Protein AF-A0A2V6W2Y2-F1 (afdb_monomer_lite)

Foldseek 3Di:
DAADDDDAALQRHDDPVVSVLVRVPPVPPPCPDQAPLNVCQVVQAKDKDFQLVPDPRHDPSVCVVQFRMKIKHFQDDPNHGPHIDIDTDNDRGQDPVNVVLVNVLSVVLNVLLPDDDPVRPPNSVVVSSVSSNVSSNVVVVVVVVLVLVQVLQVVLCVLQVFQKKWWWFADPVNFFTQTRYIDNDDPQLNVVCNVPTHTCVLPPVQAKDWDLALVPDPSNPPPSCVVVVFRIKIWHFQADPVGTGTIMMGGHRPHRDDQDPVSVVVSNVSRPDPPD

Secondary structure (DSSP, 8-state):
-PPP-----TTS---HHHHHHHHH------TTS--HHHHHHHHTS-EEEE-TTT-TTS-HHHHTT--SEEEEEEEEETTEEEEEEEEEESSS---HHHHHHHHHHHHHHHHHHT---SSHHHHHHHHHHHHHHHHHHHHHHHHHHHHHHHHHHHHHHHHTT-SEEEEEEEPTTSSEEEEEEEES--HHHHHHHHHSPEEGGG-TT---EEES-GGG-GGG-SHHHHHS--SEEEEEEEEETTEEEEEEEEEESSS-----HHHHHHHHHTTTSS--

Structure (mmCIF, N/CA/C/O backbone):
data_AF-A0A2V6W2Y2-F1
#
_entry.id   AF-A0A2V6W2Y2-F1
#
loop_
_atom_site.group_PDB
_atom_site.id
_atom_site.type_symbol
_atom_site.label_atom_id
_atom_site.label_alt_id
_atom_site.label_comp_id
_atom_site.label_asym_id
_atom_site.label_entity_id
_atom_site.label_seq_id
_atom_site.pdbx_PDB_ins_code
_atom_site.Cartn_x
_atom_site.Cartn_y
_atom_site.Cartn_z
_atom_site.occupancy
_atom_site.B_iso_or_equiv
_atom_site.auth_seq_id
_atom_site.auth_comp_id
_atom_site.auth_asym_id
_atom_site.auth_atom_id
_atom_site.pdbx_PDB_model_num
ATOM 1 N N . MET A 1 1 ? 28.379 -4.489 -22.992 1.00 55.06 1 MET A N 1
ATOM 2 C CA . MET A 1 1 ? 28.568 -3.510 -21.898 1.00 55.06 1 MET A CA 1
ATOM 3 C C . MET A 1 1 ? 27.335 -2.618 -21.855 1.00 55.06 1 MET A C 1
ATOM 5 O O . MET A 1 1 ? 26.940 -2.139 -22.909 1.00 55.06 1 MET A O 1
ATOM 9 N N . LEU A 1 2 ? 26.681 -2.470 -20.698 1.00 61.97 2 LEU A N 1
ATOM 10 C CA . LEU A 1 2 ? 25.520 -1.579 -20.556 1.00 61.97 2 LEU A CA 1
ATOM 11 C C . LEU A 1 2 ? 26.022 -0.155 -20.302 1.00 61.97 2 LEU A C 1
ATOM 13 O O . LEU A 1 2 ? 26.845 0.045 -19.413 1.00 61.97 2 LEU A O 1
ATOM 17 N N . GLN A 1 3 ? 25.545 0.815 -21.081 1.00 61.22 3 GLN A N 1
ATOM 18 C CA . GLN A 1 3 ? 25.870 2.228 -20.890 1.00 61.22 3 GLN A CA 1
ATOM 19 C C . GLN A 1 3 ? 24.694 2.952 -20.220 1.00 61.22 3 GLN A C 1
ATOM 21 O O . GLN A 1 3 ? 23.564 2.842 -20.707 1.00 61.22 3 GLN A O 1
ATOM 26 N N . PRO A 1 4 ? 24.932 3.693 -19.124 1.00 65.94 4 PRO A N 1
ATOM 27 C CA . PRO A 1 4 ? 23.932 4.568 -18.530 1.00 65.94 4 PRO A CA 1
ATOM 28 C C . PRO A 1 4 ? 23.413 5.585 -19.548 1.00 65.94 4 PRO A C 1
ATOM 30 O O . PRO A 1 4 ? 24.181 6.349 -20.125 1.00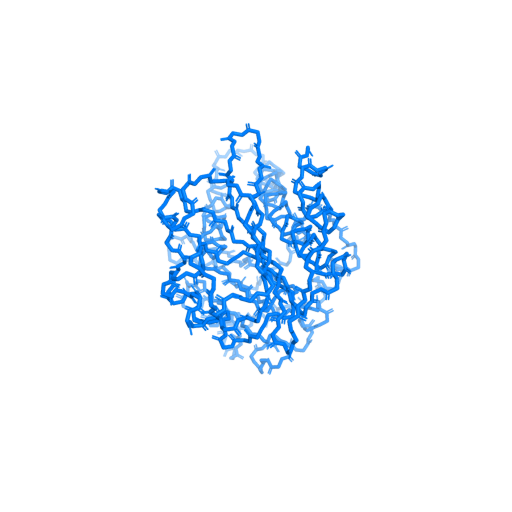 65.94 4 PRO A O 1
ATOM 33 N N . VAL A 1 5 ? 22.099 5.603 -19.759 1.00 63.38 5 VAL A N 1
ATOM 34 C CA . VAL A 1 5 ? 21.436 6.519 -20.706 1.00 63.38 5 VAL A CA 1
ATOM 35 C C . VAL A 1 5 ? 20.513 7.521 -20.018 1.00 63.38 5 VAL A C 1
ATOM 37 O O . VAL A 1 5 ? 20.264 8.585 -20.574 1.00 63.38 5 VAL A O 1
ATOM 40 N N . MET A 1 6 ? 20.031 7.215 -18.810 1.00 68.12 6 MET A N 1
ATOM 41 C CA . MET A 1 6 ? 19.235 8.129 -17.987 1.00 68.12 6 MET A CA 1
ATOM 42 C C . MET A 1 6 ? 19.185 7.675 -16.521 1.00 68.12 6 MET A C 1
ATOM 44 O O . MET A 1 6 ? 19.326 6.486 -16.237 1.00 68.12 6 MET A O 1
ATOM 48 N N . CYS A 1 7 ? 18.927 8.616 -15.613 1.00 71.44 7 CYS A N 1
ATOM 49 C CA . CYS A 1 7 ? 18.550 8.376 -14.221 1.00 71.44 7 CYS A CA 1
ATOM 50 C C . CYS A 1 7 ? 17.543 9.459 -13.821 1.00 71.44 7 CYS A C 1
ATOM 52 O O . CYS A 1 7 ? 17.800 10.648 -14.019 1.00 71.44 7 CYS A O 1
ATOM 54 N N . GLN A 1 8 ? 16.380 9.061 -13.315 1.00 71.31 8 GLN A N 1
ATOM 55 C CA . GLN A 1 8 ? 15.303 9.990 -12.999 1.00 71.31 8 GLN A CA 1
ATOM 56 C C . GLN A 1 8 ? 14.432 9.416 -11.890 1.00 71.31 8 GLN A C 1
ATOM 58 O O . GLN A 1 8 ? 14.177 8.212 -11.853 1.00 71.31 8 GLN A O 1
ATOM 63 N N . PHE A 1 9 ? 13.940 10.286 -11.012 1.00 72.75 9 PHE A N 1
ATOM 64 C CA . PHE A 1 9 ? 12.929 9.900 -10.043 1.00 72.75 9 PHE A CA 1
ATOM 65 C C . PHE A 1 9 ? 11.619 9.572 -10.737 1.00 72.75 9 PHE A C 1
ATOM 67 O O . PHE A 1 9 ? 11.299 10.103 -11.802 1.00 72.75 9 PHE A O 1
ATOM 74 N N . ALA A 1 10 ? 10.795 8.786 -10.050 1.00 63.72 10 ALA A N 1
ATOM 75 C CA . ALA A 1 10 ? 9.440 8.538 -10.492 1.00 63.72 10 ALA A CA 1
ATOM 76 C C . ALA A 1 10 ? 8.698 9.862 -10.764 1.00 63.72 10 ALA A C 1
ATOM 78 O O . ALA A 1 10 ? 8.154 10.017 -11.831 1.00 63.72 10 ALA A O 1
ATOM 79 N N . GLY A 1 11 ? 8.785 10.903 -9.933 1.00 58.03 11 GLY A N 1
ATOM 80 C CA . GLY A 1 11 ? 8.134 12.197 -10.229 1.00 58.03 11 GLY A CA 1
ATOM 81 C C . GLY A 1 11 ? 8.604 12.938 -11.501 1.00 58.03 11 GLY A C 1
ATOM 82 O O . GLY A 1 11 ? 8.082 14.004 -11.812 1.00 58.03 11 GLY A O 1
ATOM 83 N N . GLY A 1 12 ? 9.591 12.422 -12.242 1.00 59.59 12 GLY A N 1
ATOM 84 C CA . GLY A 1 12 ? 10.202 13.104 -13.385 1.00 59.59 12 GLY A CA 1
ATOM 85 C C . GLY A 1 12 ? 11.278 14.117 -12.976 1.00 59.59 12 GLY A C 1
ATOM 86 O O . GLY A 1 12 ? 11.915 14.731 -13.830 1.00 59.59 12 GLY A O 1
ATOM 87 N N . ALA A 1 13 ? 11.527 14.284 -11.678 1.00 67.19 13 ALA A N 1
ATOM 88 C CA . ALA A 1 13 ? 12.656 15.063 -11.200 1.00 67.19 13 ALA A CA 1
ATOM 89 C C . ALA A 1 13 ? 13.974 14.355 -11.553 1.00 67.19 13 ALA A C 1
ATOM 91 O O . ALA A 1 13 ? 14.104 13.137 -11.416 1.00 67.19 13 ALA A O 1
ATOM 92 N N . THR A 1 14 ? 14.962 15.122 -11.996 1.00 72.50 14 THR A N 1
ATOM 93 C CA . THR A 1 14 ? 16.334 14.655 -12.221 1.00 72.50 14 THR A CA 1
ATOM 94 C C . THR A 1 14 ? 17.229 15.174 -11.103 1.00 72.50 14 THR A C 1
ATOM 96 O O . THR A 1 14 ? 17.076 16.321 -10.691 1.00 72.50 14 THR A O 1
ATOM 99 N N . SER A 1 15 ? 18.191 14.373 -10.648 1.00 76.88 15 SER A N 1
ATOM 100 C CA . SER A 1 15 ? 19.254 14.826 -9.742 1.00 76.88 15 SER A CA 1
ATOM 101 C C . SER A 1 15 ? 20.604 14.687 -10.453 1.00 76.88 15 SER A C 1
ATOM 103 O O . SER A 1 15 ? 20.956 13.571 -10.844 1.00 76.88 15 SER A O 1
ATOM 105 N N . PRO A 1 16 ? 21.362 15.786 -10.641 1.00 78.50 16 PRO A N 1
ATOM 106 C CA . PRO A 1 16 ? 22.711 15.727 -11.199 1.00 78.50 16 PRO A CA 1
ATOM 107 C C . PRO A 1 16 ? 23.643 14.827 -10.382 1.00 78.50 16 PRO A C 1
ATOM 109 O O . PRO A 1 16 ? 24.402 14.051 -10.949 1.00 78.50 16 PRO A O 1
ATOM 112 N N . GLU A 1 17 ? 23.530 14.864 -9.054 1.00 81.06 17 GLU A N 1
ATOM 113 C CA . GLU A 1 17 ? 24.336 14.049 -8.138 1.00 81.06 17 GLU A CA 1
ATOM 114 C C . GLU A 1 17 ? 24.051 12.556 -8.325 1.00 81.06 17 GLU A C 1
ATOM 116 O O . GLU A 1 17 ? 24.976 11.755 -8.455 1.00 81.06 17 GLU A O 1
ATOM 121 N N . LEU A 1 18 ? 22.770 12.175 -8.409 1.00 75.25 18 LEU A N 1
ATOM 122 C CA . LEU A 1 18 ? 22.384 10.789 -8.681 1.00 75.25 18 LEU A CA 1
ATOM 123 C C . LEU A 1 18 ? 22.747 10.359 -10.098 1.00 75.25 18 LEU A C 1
ATOM 125 O O . LEU A 1 18 ? 23.061 9.192 -10.307 1.00 75.25 18 LEU A O 1
ATOM 129 N N . TRP A 1 19 ? 22.740 11.273 -11.067 1.00 77.50 19 TRP A N 1
ATOM 130 C CA . TRP A 1 19 ? 23.190 10.986 -12.424 1.00 77.50 19 TRP A CA 1
ATOM 131 C C . TRP A 1 19 ? 24.699 10.728 -12.488 1.00 77.50 19 TRP A C 1
ATOM 133 O O . TRP A 1 19 ? 25.117 9.755 -13.112 1.00 77.50 19 TRP A O 1
ATOM 143 N N . GLU A 1 20 ? 25.521 11.520 -11.795 1.00 79.06 20 GLU A N 1
ATOM 144 C CA . GLU A 1 20 ? 26.960 11.248 -11.661 1.00 79.06 20 GLU A CA 1
ATOM 145 C C . GLU A 1 20 ? 27.227 9.960 -10.871 1.00 79.06 20 GLU A C 1
ATOM 147 O O . GLU A 1 20 ? 28.070 9.145 -11.257 1.00 79.06 20 GLU A O 1
ATOM 152 N N . ALA A 1 21 ? 26.458 9.701 -9.809 1.00 74.50 21 ALA A N 1
ATOM 153 C CA . ALA A 1 21 ? 26.502 8.423 -9.109 1.00 74.50 21 ALA A CA 1
ATOM 154 C C . ALA A 1 21 ? 26.129 7.271 -10.060 1.00 74.50 21 ALA A C 1
ATOM 156 O O . ALA A 1 21 ? 26.821 6.264 -10.129 1.00 74.50 21 ALA A O 1
ATOM 157 N N . PHE A 1 22 ? 25.080 7.402 -10.861 1.00 71.81 22 PHE A N 1
ATOM 158 C CA . PHE A 1 22 ? 24.659 6.349 -11.779 1.00 71.81 22 PHE A CA 1
ATOM 159 C C . PHE A 1 22 ? 25.661 6.130 -12.923 1.00 71.81 22 PHE A C 1
ATOM 161 O O . PHE A 1 22 ? 25.917 4.990 -13.291 1.00 71.81 22 PHE A O 1
ATOM 168 N N . LYS A 1 23 ? 26.302 7.185 -13.441 1.00 72.88 23 LYS A N 1
ATOM 169 C CA . LYS A 1 23 ? 27.387 7.073 -14.434 1.00 72.88 23 LYS A CA 1
ATOM 170 C C . LYS A 1 23 ? 28.669 6.466 -13.864 1.00 72.88 23 LYS A C 1
ATOM 172 O O . LYS A 1 23 ? 29.344 5.721 -14.564 1.00 72.88 23 LYS A O 1
ATOM 177 N N . SER A 1 24 ? 28.991 6.775 -12.606 1.00 69.75 24 SER A N 1
ATOM 178 C CA . SER A 1 24 ? 30.144 6.200 -11.895 1.00 69.75 24 SER A CA 1
ATOM 179 C C . SER A 1 24 ? 29.920 4.760 -11.445 1.00 69.75 24 SER A C 1
ATOM 181 O O . SER A 1 24 ? 30.877 4.101 -11.044 1.00 69.75 24 SER A O 1
ATOM 183 N N . LEU A 1 25 ? 28.691 4.236 -11.557 1.00 66.94 25 LEU A N 1
ATOM 184 C CA . LEU A 1 25 ? 28.489 2.798 -11.672 1.00 66.94 25 LEU A CA 1
ATOM 185 C C . LEU A 1 25 ? 29.063 2.372 -13.028 1.00 66.94 25 LEU A C 1
ATOM 187 O O . LEU A 1 25 ? 28.317 2.128 -13.978 1.00 66.94 25 LEU A O 1
ATOM 191 N N . GLU A 1 26 ? 30.392 2.294 -13.142 1.00 50.53 26 GLU A N 1
ATOM 192 C CA . GLU A 1 26 ? 31.040 1.560 -14.224 1.00 50.53 26 GLU A CA 1
ATOM 193 C C . GLU A 1 26 ? 30.575 0.113 -14.108 1.00 50.53 26 GLU A C 1
ATOM 195 O O . GLU A 1 26 ? 31.192 -0.741 -13.472 1.00 50.53 26 GLU A O 1
ATOM 200 N N . THR A 1 27 ? 29.419 -0.173 -14.696 1.00 51.31 27 THR A N 1
ATOM 201 C CA . THR A 1 27 ? 28.853 -1.503 -14.678 1.00 51.31 27 THR A CA 1
ATOM 202 C C . THR A 1 27 ? 29.600 -2.244 -15.775 1.00 51.31 27 THR A C 1
ATOM 204 O O . THR A 1 27 ? 29.110 -2.421 -16.893 1.00 51.31 27 THR A O 1
ATOM 207 N N . LYS A 1 28 ? 30.838 -2.656 -15.474 1.00 46.47 28 LYS A N 1
ATOM 208 C CA . LYS A 1 28 ? 31.530 -3.722 -16.195 1.00 46.47 28 LYS A CA 1
ATOM 209 C C . LYS A 1 28 ? 30.737 -4.999 -15.931 1.00 46.47 28 LYS A C 1
ATOM 211 O O . LYS A 1 28 ? 31.148 -5.862 -15.169 1.00 46.47 28 LYS A O 1
ATOM 216 N N . VAL A 1 29 ? 29.543 -5.088 -16.523 1.00 48.72 29 VAL A N 1
ATOM 217 C CA . VAL A 1 29 ? 28.754 -6.314 -16.584 1.00 48.72 29 VAL A CA 1
ATOM 218 C C . VAL A 1 29 ? 29.522 -7.232 -17.518 1.00 48.72 29 VAL A C 1
ATOM 220 O O . VAL A 1 29 ? 29.269 -7.281 -18.723 1.00 48.72 29 VAL A O 1
ATOM 223 N N . GLN A 1 30 ? 30.530 -7.901 -16.971 1.00 43.72 30 GLN A N 1
ATOM 224 C CA . GLN A 1 30 ? 31.004 -9.142 -17.542 1.00 43.72 30 GLN A CA 1
ATOM 225 C C . GLN A 1 30 ? 29.856 -10.126 -17.340 1.00 43.72 30 GLN A C 1
ATOM 227 O O . GLN A 1 30 ? 29.499 -10.443 -16.209 1.00 43.72 30 GLN A O 1
ATOM 232 N N . LEU A 1 31 ? 29.240 -10.561 -18.441 1.00 46.12 31 LEU A N 1
ATOM 233 C CA . LEU A 1 31 ? 28.171 -11.569 -18.438 1.00 46.12 31 LEU A CA 1
ATOM 234 C C . LEU A 1 31 ? 28.614 -12.890 -17.773 1.00 46.12 31 LEU A C 1
ATOM 236 O O . LEU A 1 31 ? 27.772 -13.728 -17.476 1.00 46.12 31 LEU A O 1
ATOM 240 N N . GLU A 1 32 ? 29.918 -13.050 -17.534 1.00 36.75 32 GLU A N 1
ATOM 241 C CA . GLU A 1 32 ? 30.565 -14.214 -16.930 1.00 36.75 32 GLU A CA 1
ATOM 242 C C . GLU A 1 32 ? 30.716 -14.130 -15.397 1.00 36.75 32 GLU A C 1
ATOM 244 O O . GLU A 1 32 ? 31.013 -15.141 -14.767 1.00 36.75 32 GLU A O 1
ATOM 249 N N . ALA A 1 33 ? 30.496 -12.966 -14.767 1.00 39.81 33 ALA A N 1
ATOM 250 C CA . ALA A 1 33 ? 30.623 -12.816 -13.314 1.00 39.81 33 ALA A CA 1
ATOM 251 C C . ALA A 1 33 ? 29.267 -12.998 -12.594 1.00 39.81 33 ALA A C 1
ATOM 253 O O . ALA A 1 33 ? 28.257 -12.443 -13.040 1.00 39.81 33 ALA A O 1
ATOM 254 N N . PRO A 1 34 ? 29.211 -13.720 -11.456 1.00 49.28 34 PRO A N 1
ATOM 255 C CA . PRO A 1 34 ? 27.981 -13.905 -10.693 1.00 49.28 34 PRO A CA 1
ATOM 256 C C . PRO A 1 34 ? 27.525 -12.570 -10.089 1.00 49.28 34 PRO A C 1
ATOM 258 O O . PRO A 1 34 ? 28.163 -12.011 -9.200 1.00 49.28 34 PRO A O 1
ATOM 261 N N . GLY A 1 35 ? 26.404 -12.049 -10.577 1.00 70.06 35 GLY A N 1
ATOM 262 C CA . GLY A 1 35 ? 25.824 -10.796 -10.109 1.00 70.06 35 GLY A CA 1
ATOM 263 C C . GLY A 1 35 ? 24.367 -10.686 -10.526 1.00 70.06 35 GLY A C 1
ATOM 264 O O . GLY A 1 35 ? 23.964 -11.203 -11.567 1.00 70.06 35 GLY A O 1
ATOM 265 N N . VAL A 1 36 ? 23.549 -9.999 -9.726 1.00 79.12 36 VAL A N 1
ATOM 266 C CA . VAL A 1 36 ? 22.092 -9.986 -9.934 1.00 79.12 36 VAL A CA 1
ATOM 267 C C . VAL A 1 36 ? 21.661 -9.429 -11.298 1.00 79.12 36 VAL A C 1
ATOM 269 O O . VAL A 1 36 ? 20.622 -9.813 -11.831 1.00 79.12 36 VAL A O 1
ATOM 272 N N . VAL A 1 37 ? 22.485 -8.565 -11.895 1.00 78.31 37 VAL A N 1
ATOM 273 C CA . VAL A 1 37 ? 22.301 -8.088 -13.268 1.00 78.31 37 VAL A CA 1
ATOM 274 C C . VAL A 1 37 ? 22.571 -9.204 -14.278 1.00 78.31 37 VAL A C 1
ATOM 276 O O . VAL A 1 37 ? 21.726 -9.434 -15.137 1.00 78.31 37 VAL A O 1
ATOM 279 N N . ALA A 1 38 ? 23.688 -9.929 -14.163 1.00 78.06 38 ALA A N 1
ATOM 280 C CA . ALA A 1 38 ? 24.030 -11.030 -15.067 1.00 78.06 38 ALA A CA 1
ATOM 281 C C . ALA A 1 38 ? 22.939 -12.113 -15.070 1.00 78.06 38 ALA A C 1
ATOM 283 O O . ALA A 1 38 ? 22.476 -12.510 -16.139 1.00 78.06 38 ALA A O 1
ATOM 284 N N . ASP A 1 39 ? 22.428 -12.478 -13.891 1.00 81.19 39 ASP A N 1
ATOM 285 C CA . ASP A 1 39 ? 21.298 -13.400 -13.735 1.00 81.19 39 ASP A CA 1
ATOM 286 C C . ASP A 1 39 ? 20.054 -12.956 -14.524 1.00 81.19 39 ASP A C 1
ATOM 288 O O . ASP A 1 39 ? 19.372 -13.770 -15.146 1.00 81.19 39 ASP A O 1
ATOM 292 N N . VAL A 1 40 ? 19.725 -11.662 -14.478 1.00 85.75 40 VAL A N 1
ATOM 293 C CA . VAL A 1 40 ? 18.549 -11.099 -15.161 1.00 85.75 40 VAL A CA 1
ATOM 294 C C . VAL A 1 40 ? 18.733 -11.094 -16.670 1.00 85.75 40 VAL A C 1
ATOM 296 O O . VAL A 1 40 ? 17.795 -11.421 -17.401 1.00 85.75 40 VAL A O 1
ATOM 299 N N . LEU A 1 41 ? 19.933 -10.743 -17.136 1.00 83.25 41 LEU A N 1
ATOM 300 C CA . LEU A 1 41 ? 20.259 -10.745 -18.559 1.00 83.25 41 LEU A CA 1
ATOM 301 C C . LEU A 1 41 ? 20.256 -12.178 -19.116 1.00 83.25 41 LEU A C 1
ATOM 303 O O . LEU A 1 41 ? 19.674 -12.411 -20.173 1.00 83.25 41 LEU A O 1
ATOM 307 N N . ALA A 1 42 ? 20.818 -13.143 -18.383 1.00 83.38 42 ALA A N 1
ATOM 308 C CA . ALA A 1 42 ? 20.834 -14.553 -18.771 1.00 83.38 42 ALA A CA 1
ATOM 309 C C . ALA A 1 42 ? 19.425 -15.169 -18.773 1.00 83.38 42 ALA A C 1
ATOM 311 O O . ALA A 1 42 ? 19.027 -15.816 -19.740 1.00 83.38 42 ALA A O 1
ATOM 312 N N . ALA A 1 43 ? 18.635 -14.927 -17.721 1.00 87.12 43 ALA A N 1
ATOM 313 C CA . ALA A 1 43 ? 17.280 -15.465 -17.605 1.00 87.12 43 ALA A CA 1
ATOM 314 C C . ALA A 1 43 ? 16.254 -14.754 -18.502 1.00 87.12 43 ALA A C 1
ATOM 316 O O . ALA A 1 43 ? 15.150 -15.271 -18.686 1.00 87.12 43 ALA A O 1
ATOM 317 N N . ARG A 1 44 ? 16.576 -13.553 -19.010 1.00 86.62 44 ARG A N 1
ATOM 318 C CA . ARG A 1 44 ? 15.695 -12.699 -19.833 1.00 86.62 44 ARG A CA 1
ATOM 319 C C . ARG A 1 44 ? 14.329 -12.441 -19.190 1.00 86.62 44 ARG A C 1
ATOM 321 O O . ARG A 1 44 ? 13.317 -12.272 -19.869 1.00 86.62 44 ARG A O 1
ATOM 328 N N . ARG A 1 45 ? 14.279 -12.426 -17.856 1.00 85.69 45 ARG A N 1
ATOM 329 C CA . ARG A 1 45 ? 13.047 -12.264 -17.075 1.00 85.69 45 ARG A CA 1
ATOM 330 C C . ARG A 1 45 ? 13.228 -11.224 -15.975 1.00 85.69 45 ARG A C 1
ATOM 332 O O . ARG A 1 45 ? 14.308 -11.152 -15.391 1.00 85.69 45 ARG A O 1
ATOM 339 N N . PRO A 1 46 ? 12.178 -10.445 -15.650 1.00 87.00 46 PRO A N 1
ATOM 340 C CA . PRO A 1 46 ? 12.259 -9.473 -14.571 1.00 87.00 46 PRO A CA 1
ATOM 341 C C . PRO A 1 46 ? 12.550 -10.137 -13.225 1.00 87.00 46 PRO A C 1
ATOM 343 O O . PRO A 1 46 ? 11.943 -11.163 -12.899 1.00 87.00 46 PRO A O 1
ATOM 346 N N . ARG A 1 47 ? 13.403 -9.514 -12.409 1.00 88.88 47 ARG A N 1
ATOM 347 C CA . ARG A 1 47 ? 13.754 -10.012 -11.074 1.00 88.88 47 ARG A CA 1
ATOM 348 C C . ARG A 1 47 ? 13.588 -8.926 -10.027 1.00 88.88 47 ARG A C 1
ATOM 350 O O . ARG A 1 47 ? 14.112 -7.827 -10.167 1.00 88.88 47 ARG A O 1
ATOM 357 N N . LEU A 1 48 ? 12.825 -9.259 -8.991 1.00 88.88 48 LEU A N 1
ATOM 358 C CA . LEU A 1 48 ? 12.649 -8.427 -7.810 1.00 88.88 48 LEU A CA 1
ATOM 359 C C . LEU A 1 48 ? 13.687 -8.832 -6.766 1.00 88.88 48 LEU A C 1
ATOM 361 O O . LEU A 1 48 ? 13.805 -10.013 -6.439 1.00 88.88 48 LEU A O 1
ATOM 365 N N . ILE A 1 49 ? 14.382 -7.840 -6.233 1.00 88.25 49 ILE A N 1
ATOM 366 C CA . ILE A 1 49 ? 15.232 -7.938 -5.057 1.00 88.25 49 ILE A CA 1
ATOM 367 C C . ILE A 1 49 ? 14.521 -7.186 -3.941 1.00 88.25 49 ILE A C 1
ATOM 369 O O . ILE A 1 49 ? 14.149 -6.021 -4.100 1.00 88.25 49 ILE A O 1
ATOM 373 N N . VAL A 1 50 ? 14.319 -7.873 -2.827 1.00 87.81 50 VAL A N 1
ATOM 374 C CA . VAL A 1 50 ? 13.839 -7.283 -1.577 1.00 87.81 50 VAL A CA 1
ATOM 375 C C . VAL A 1 50 ? 15.003 -7.237 -0.599 1.00 87.81 50 VAL A C 1
ATOM 377 O O . VAL A 1 50 ? 15.900 -8.070 -0.699 1.00 87.81 50 VAL A O 1
ATOM 380 N N . ASP A 1 51 ? 14.977 -6.281 0.327 1.00 86.88 51 ASP A N 1
ATOM 381 C CA . ASP A 1 51 ? 16.041 -6.082 1.319 1.00 86.88 51 ASP A CA 1
ATOM 382 C C . ASP A 1 51 ? 17.420 -5.818 0.688 1.00 86.88 51 ASP A C 1
ATOM 384 O O . ASP A 1 51 ? 18.442 -6.426 1.001 1.00 86.88 51 ASP A O 1
ATOM 388 N N . VAL A 1 52 ? 17.430 -4.864 -0.240 1.00 87.75 52 VAL A N 1
ATOM 389 C CA . VAL A 1 52 ? 18.621 -4.411 -0.973 1.00 87.75 52 VAL A CA 1
ATOM 390 C C . VAL A 1 52 ? 19.807 -4.034 -0.064 1.00 87.75 52 VAL A C 1
ATOM 392 O O . VAL A 1 52 ? 20.937 -4.363 -0.435 1.00 87.75 52 VAL A O 1
ATOM 395 N N . PRO A 1 53 ? 19.624 -3.402 1.118 1.00 87.44 53 PRO A N 1
ATOM 396 C CA . PRO A 1 53 ? 20.746 -3.099 2.007 1.00 87.44 53 PRO A CA 1
ATOM 397 C C . PRO A 1 53 ? 21.521 -4.345 2.456 1.00 87.44 53 PRO A C 1
ATOM 399 O O . PRO A 1 53 ? 22.748 -4.284 2.588 1.00 87.44 53 PRO A O 1
ATOM 402 N N . ASN A 1 54 ? 20.836 -5.480 2.624 1.00 87.56 54 ASN A N 1
ATOM 403 C CA . ASN A 1 54 ? 21.416 -6.713 3.157 1.00 87.56 54 ASN A CA 1
ATOM 404 C C . ASN A 1 54 ? 21.650 -7.803 2.096 1.00 87.56 54 ASN A C 1
ATOM 406 O O . ASN A 1 54 ? 22.353 -8.770 2.380 1.00 87.56 54 ASN A O 1
ATOM 410 N N . ASP A 1 55 ? 21.120 -7.667 0.874 1.00 85.00 55 ASP A N 1
ATOM 411 C CA . ASP A 1 55 ? 21.291 -8.683 -0.172 1.00 85.00 55 ASP A CA 1
ATOM 412 C C . ASP A 1 55 ? 22.753 -8.735 -0.677 1.00 85.00 55 ASP A C 1
ATOM 414 O O . ASP A 1 55 ? 23.262 -7.740 -1.207 1.00 85.00 55 ASP A O 1
ATOM 418 N N . PRO A 1 56 ? 23.454 -9.882 -0.550 1.00 82.81 56 PRO A N 1
ATOM 419 C CA . PRO A 1 56 ? 24.860 -10.010 -0.941 1.00 82.81 56 PRO A CA 1
ATOM 420 C C . PRO A 1 56 ? 25.069 -10.008 -2.462 1.00 82.81 56 PRO A C 1
ATOM 422 O O . PRO A 1 56 ? 26.193 -9.849 -2.927 1.00 82.81 56 PRO A O 1
ATOM 425 N N . ARG A 1 57 ? 24.002 -10.182 -3.253 1.00 80.81 57 ARG A N 1
ATOM 426 C CA . ARG A 1 57 ? 24.056 -10.157 -4.725 1.00 80.81 57 ARG A CA 1
ATOM 427 C C . ARG A 1 57 ? 23.994 -8.737 -5.283 1.00 80.81 57 ARG A C 1
ATOM 429 O O . ARG A 1 57 ? 24.179 -8.553 -6.489 1.00 80.81 57 ARG A O 1
ATOM 436 N N . VAL A 1 58 ? 23.682 -7.753 -4.436 1.00 81.19 58 VAL A N 1
ATOM 437 C CA . VAL A 1 58 ? 23.648 -6.335 -4.794 1.00 81.19 58 VAL A CA 1
ATOM 438 C C . VAL A 1 58 ? 25.026 -5.718 -4.530 1.00 81.19 58 VAL A C 1
ATOM 440 O O . VAL A 1 58 ? 25.487 -5.745 -3.386 1.00 81.19 58 VAL A O 1
ATOM 443 N N . PRO A 1 59 ? 25.672 -5.114 -5.545 1.00 77.56 59 PRO A N 1
ATOM 444 C CA . PRO A 1 59 ? 26.942 -4.419 -5.359 1.00 77.56 59 PRO A CA 1
ATOM 445 C C . PRO A 1 59 ? 26.853 -3.310 -4.305 1.00 77.56 59 PRO A C 1
ATOM 447 O O . PRO A 1 59 ? 25.866 -2.577 -4.249 1.00 77.56 59 PRO A O 1
ATOM 450 N N . THR A 1 60 ? 27.903 -3.133 -3.504 1.00 77.25 60 THR A N 1
ATOM 451 C CA . THR A 1 60 ? 27.946 -2.106 -2.448 1.00 77.25 60 THR A CA 1
ATOM 452 C C . THR A 1 60 ? 27.676 -0.701 -2.992 1.00 77.25 60 THR A C 1
ATOM 454 O O . THR A 1 60 ? 26.912 0.051 -2.389 1.00 77.25 60 THR A O 1
ATOM 457 N N . ASP A 1 61 ? 28.186 -0.380 -4.183 1.00 75.00 61 ASP A N 1
ATOM 458 C CA . ASP A 1 61 ? 27.978 0.922 -4.830 1.00 75.00 61 ASP A CA 1
ATOM 459 C C . ASP A 1 61 ? 26.518 1.196 -5.205 1.00 75.00 61 ASP A C 1
ATOM 461 O O . ASP A 1 61 ? 26.135 2.345 -5.406 1.00 75.00 61 ASP A O 1
ATOM 465 N N . TRP A 1 62 ? 25.676 0.163 -5.294 1.00 78.06 62 TRP A N 1
ATOM 466 C CA . TRP A 1 62 ? 24.240 0.320 -5.537 1.00 78.06 62 TRP A CA 1
ATOM 467 C C . TRP A 1 62 ? 23.478 0.647 -4.249 1.00 78.06 62 TRP A C 1
ATOM 469 O O . TRP A 1 62 ? 22.393 1.224 -4.293 1.00 78.06 62 TRP A O 1
ATOM 479 N N . LYS A 1 63 ? 24.045 0.336 -3.079 1.00 78.88 63 LYS A N 1
ATOM 480 C CA . LYS A 1 63 ? 23.398 0.596 -1.785 1.00 78.88 63 LYS A CA 1
ATOM 481 C C . LYS A 1 63 ? 23.360 2.088 -1.447 1.00 78.88 63 LYS A C 1
ATOM 483 O O . LYS A 1 63 ? 22.456 2.525 -0.740 1.00 78.88 63 LYS A O 1
ATOM 488 N N . ARG A 1 64 ? 24.270 2.893 -2.013 1.00 76.38 64 ARG A N 1
ATOM 489 C CA . ARG A 1 64 ? 24.310 4.358 -1.823 1.00 76.38 64 ARG A CA 1
ATOM 490 C C . ARG A 1 64 ? 23.068 5.090 -2.339 1.00 76.38 64 ARG A C 1
ATOM 492 O O . ARG A 1 64 ? 22.821 6.214 -1.925 1.00 76.38 64 ARG A O 1
ATOM 499 N N . PHE A 1 65 ? 22.280 4.451 -3.207 1.00 78.50 65 PHE A N 1
ATOM 500 C CA . PHE A 1 65 ? 21.009 4.992 -3.695 1.00 78.50 65 PHE A CA 1
ATOM 501 C C . PHE A 1 65 ? 19.871 4.854 -2.668 1.00 78.50 65 PHE A C 1
ATOM 503 O O . PHE A 1 65 ? 18.775 5.350 -2.902 1.00 78.50 65 PHE A O 1
ATOM 510 N N . GLY A 1 66 ? 20.106 4.197 -1.521 1.00 84.31 66 GLY A N 1
ATOM 511 C CA . GLY A 1 66 ? 19.143 4.131 -0.415 1.00 84.31 66 GLY A CA 1
ATOM 512 C C . GLY A 1 66 ? 17.896 3.290 -0.706 1.00 84.31 66 GLY A C 1
ATOM 513 O O . GLY A 1 66 ? 16.891 3.404 -0.004 1.00 84.31 66 GLY A O 1
ATOM 514 N N . ALA A 1 67 ? 17.943 2.451 -1.740 1.00 85.12 67 ALA A N 1
ATOM 515 C CA . ALA A 1 67 ? 16.835 1.591 -2.122 1.00 85.12 67 ALA A CA 1
ATOM 516 C C . ALA A 1 67 ? 16.616 0.472 -1.091 1.00 85.12 67 ALA A C 1
ATOM 518 O O . ALA A 1 67 ? 17.562 -0.182 -0.655 1.00 85.12 67 ALA A O 1
ATOM 519 N N . ALA A 1 68 ? 15.356 0.213 -0.745 1.00 84.62 68 ALA A N 1
ATOM 520 C CA . ALA A 1 68 ? 14.937 -0.931 0.062 1.00 84.62 68 ALA A CA 1
ATOM 521 C C . ALA A 1 68 ? 14.552 -2.139 -0.815 1.00 84.62 68 ALA A C 1
ATOM 523 O O . ALA A 1 68 ? 14.770 -3.289 -0.424 1.00 84.62 68 ALA A O 1
ATOM 524 N N . ALA A 1 69 ? 14.017 -1.889 -2.014 1.00 86.88 69 ALA A N 1
ATOM 525 C CA . ALA A 1 69 ? 13.716 -2.905 -3.018 1.00 86.88 69 ALA A CA 1
ATOM 526 C C . ALA A 1 69 ? 14.069 -2.408 -4.427 1.00 86.88 69 ALA A C 1
ATOM 528 O O . ALA A 1 69 ? 13.933 -1.221 -4.725 1.00 86.88 69 ALA A O 1
ATOM 529 N N . ILE A 1 70 ? 14.501 -3.326 -5.296 1.00 88.25 70 ILE A N 1
ATOM 530 C CA . ILE A 1 70 ? 14.843 -3.045 -6.698 1.00 88.25 70 ILE A CA 1
ATOM 531 C C . ILE A 1 70 ? 14.176 -4.081 -7.605 1.00 88.25 70 ILE A C 1
ATOM 533 O O . ILE A 1 70 ? 14.270 -5.286 -7.374 1.00 88.25 70 ILE A O 1
ATOM 537 N N . LEU A 1 71 ? 13.534 -3.623 -8.675 1.00 89.19 71 LEU A N 1
ATOM 538 C CA . LEU A 1 71 ? 13.052 -4.445 -9.776 1.00 89.19 71 LEU A CA 1
ATOM 539 C C . LEU A 1 71 ? 13.925 -4.215 -11.010 1.00 89.19 71 LEU A C 1
ATOM 541 O O . LEU A 1 71 ? 13.958 -3.128 -11.584 1.00 89.19 71 LEU A O 1
ATOM 545 N N . LEU A 1 72 ? 14.587 -5.281 -11.439 1.00 88.19 72 LEU A N 1
ATOM 546 C CA . LEU A 1 72 ? 15.381 -5.336 -12.658 1.00 88.19 72 LEU A CA 1
ATOM 547 C C . LEU A 1 72 ? 14.505 -5.872 -13.785 1.00 88.19 72 LEU A C 1
ATOM 549 O O . LEU A 1 72 ? 13.944 -6.963 -13.661 1.00 88.19 72 LEU A O 1
ATOM 553 N N . VAL A 1 73 ? 14.376 -5.122 -14.876 1.00 89.25 73 VAL A N 1
ATOM 554 C CA . VAL A 1 73 ? 13.533 -5.484 -16.020 1.00 89.25 73 VAL A CA 1
ATOM 555 C C . VAL A 1 73 ? 14.384 -5.491 -17.290 1.00 89.25 73 VAL A C 1
ATOM 557 O O . VAL A 1 73 ? 14.811 -4.424 -17.734 1.00 89.25 73 VAL A O 1
ATOM 560 N N . PRO A 1 74 ? 14.658 -6.664 -17.888 1.00 85.38 74 PRO A N 1
ATOM 561 C CA . PRO A 1 74 ? 15.426 -6.725 -19.122 1.00 85.38 74 PRO A CA 1
ATOM 562 C C . PRO A 1 74 ? 14.590 -6.205 -20.296 1.00 85.38 74 PRO A C 1
ATOM 564 O O . PRO A 1 74 ? 13.390 -6.475 -20.398 1.00 85.38 74 PRO A O 1
ATOM 567 N N . LEU A 1 75 ? 15.244 -5.471 -21.190 1.00 81.75 75 LEU A N 1
ATOM 568 C CA . LEU A 1 75 ? 14.698 -5.019 -22.465 1.00 81.75 75 LEU A CA 1
ATOM 569 C C . LEU A 1 75 ? 15.072 -6.058 -23.527 1.00 81.75 75 LEU A C 1
ATOM 571 O O . LEU A 1 75 ? 16.231 -6.132 -23.929 1.00 81.75 75 LEU A O 1
ATOM 575 N N . VAL A 1 76 ? 14.119 -6.908 -23.916 1.00 81.75 76 VAL A N 1
ATOM 576 C CA . VAL A 1 76 ? 14.353 -8.076 -24.785 1.00 81.75 76 VAL A CA 1
ATOM 577 C C . VAL A 1 76 ? 13.649 -7.889 -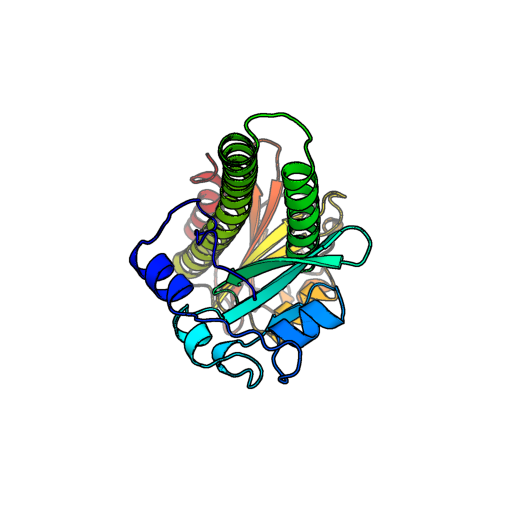26.129 1.00 81.75 76 VAL A C 1
ATOM 579 O O . VAL A 1 76 ? 12.468 -7.541 -26.152 1.00 81.75 76 VAL A O 1
ATOM 582 N N . ARG A 1 77 ? 14.359 -8.166 -27.226 1.00 74.44 77 ARG A N 1
ATOM 583 C CA . ARG A 1 77 ? 13.852 -8.226 -28.607 1.00 74.44 77 ARG A CA 1
ATOM 584 C C . ARG A 1 77 ? 14.355 -9.492 -29.268 1.00 74.44 77 ARG A C 1
ATOM 586 O O . ARG A 1 77 ? 15.563 -9.696 -29.263 1.00 74.44 77 ARG A O 1
ATOM 593 N N . ASP A 1 78 ? 13.453 -10.292 -29.829 1.00 76.12 78 ASP A N 1
ATOM 594 C CA . ASP A 1 78 ? 13.788 -11.516 -30.573 1.00 76.12 78 ASP A CA 1
ATOM 595 C C . ASP A 1 78 ? 14.866 -12.345 -29.851 1.00 76.12 78 ASP A C 1
ATOM 597 O O . ASP A 1 78 ? 15.942 -12.617 -30.376 1.00 76.12 78 ASP A O 1
ATOM 601 N N . ASP A 1 79 ? 14.620 -12.621 -28.564 1.00 75.19 79 ASP A N 1
ATOM 602 C CA . ASP A 1 79 ? 15.524 -13.332 -27.647 1.00 75.19 79 ASP A CA 1
ATOM 603 C C . ASP A 1 79 ? 16.885 -12.676 -27.347 1.00 75.19 79 ASP A C 1
ATOM 605 O O . ASP A 1 79 ? 17.695 -13.215 -26.591 1.00 75.19 79 ASP A O 1
ATOM 609 N N . THR A 1 80 ? 17.117 -11.464 -27.837 1.00 75.88 80 THR A N 1
ATOM 610 C CA . THR A 1 80 ? 18.311 -10.664 -27.565 1.00 75.88 80 THR A CA 1
ATOM 611 C C . THR A 1 80 ? 18.013 -9.597 -26.517 1.00 75.88 80 THR A C 1
ATOM 613 O O . THR A 1 80 ? 17.066 -8.821 -26.644 1.00 75.88 80 THR A O 1
ATOM 616 N N . VAL A 1 81 ? 18.836 -9.517 -25.470 1.00 78.50 81 VAL A N 1
ATOM 617 C CA . VAL A 1 81 ? 18.739 -8.434 -24.483 1.00 78.50 81 VAL A CA 1
ATOM 618 C C . VAL A 1 81 ? 19.445 -7.198 -25.026 1.00 78.50 81 VAL A C 1
ATOM 620 O O . VAL A 1 81 ? 20.655 -7.219 -25.235 1.00 78.50 81 VAL A O 1
ATOM 623 N N . ILE A 1 82 ? 18.698 -6.117 -25.238 1.00 74.00 82 ILE A N 1
ATOM 624 C CA . ILE A 1 82 ? 19.230 -4.855 -25.766 1.00 74.00 82 ILE A CA 1
ATOM 625 C C . ILE A 1 82 ? 19.475 -3.806 -24.674 1.00 74.00 82 ILE A C 1
ATOM 627 O O . ILE A 1 82 ? 20.090 -2.777 -24.934 1.00 74.00 82 ILE A O 1
ATOM 631 N N . GLY A 1 83 ? 18.996 -4.051 -23.452 1.00 75.12 83 GLY A N 1
ATOM 632 C CA . GLY A 1 83 ? 19.162 -3.132 -22.333 1.00 75.12 83 GLY A CA 1
ATOM 633 C C . GLY A 1 83 ? 18.535 -3.631 -21.035 1.00 75.12 83 GLY A C 1
ATOM 634 O O . GLY A 1 83 ? 18.012 -4.743 -20.950 1.00 75.12 83 GLY A O 1
ATOM 635 N N . LEU A 1 84 ? 18.580 -2.780 -20.015 1.00 79.56 84 LEU A N 1
ATOM 636 C CA . LEU A 1 84 ? 18.070 -3.066 -18.681 1.00 79.56 84 LEU A CA 1
ATOM 637 C C . LEU A 1 84 ? 17.434 -1.805 -18.099 1.00 79.56 84 LEU A C 1
ATOM 639 O O . LEU A 1 84 ? 18.039 -0.736 -18.125 1.00 79.56 84 LEU A O 1
ATOM 643 N N . VAL A 1 85 ? 16.236 -1.948 -17.544 1.00 83.19 85 VAL A N 1
ATOM 644 C CA . VAL A 1 85 ? 15.600 -0.925 -16.714 1.00 83.19 85 VAL A CA 1
ATOM 645 C C . VAL A 1 85 ? 15.749 -1.340 -15.256 1.00 83.19 85 VAL A C 1
ATOM 647 O O . VAL A 1 85 ? 15.423 -2.472 -14.890 1.00 83.19 85 VAL A O 1
ATOM 650 N N . VAL A 1 86 ? 16.238 -0.421 -14.428 1.00 83.81 86 VAL A N 1
ATOM 651 C CA . VAL A 1 86 ? 16.344 -0.586 -12.976 1.00 83.81 86 VAL A CA 1
ATOM 652 C C . VAL A 1 86 ? 15.309 0.333 -12.340 1.00 83.81 86 VAL A C 1
ATOM 654 O O . VAL A 1 86 ? 15.324 1.534 -12.591 1.00 83.81 86 VAL A O 1
ATOM 657 N N . LEU A 1 87 ? 14.382 -0.236 -11.572 1.00 85.00 87 LEU A N 1
ATOM 658 C CA . LEU A 1 87 ? 13.381 0.514 -10.816 1.00 85.00 87 LEU A CA 1
ATOM 659 C C . LEU A 1 87 ? 13.612 0.271 -9.333 1.00 85.00 87 LEU A C 1
ATOM 661 O O . LEU A 1 87 ? 13.473 -0.861 -8.873 1.00 85.00 87 LEU A O 1
ATOM 665 N N . ASP A 1 88 ? 13.939 1.312 -8.588 1.00 85.38 88 ASP A N 1
ATOM 666 C CA . ASP A 1 88 ? 14.190 1.241 -7.157 1.00 85.38 88 ASP A CA 1
ATOM 667 C C . ASP A 1 88 ? 13.095 1.942 -6.339 1.00 85.38 88 ASP A C 1
ATOM 669 O O . ASP A 1 88 ? 12.298 2.739 -6.841 1.00 85.38 88 ASP A O 1
ATOM 673 N N . THR A 1 89 ? 12.994 1.577 -5.063 1.00 82.25 89 THR A N 1
ATOM 674 C CA . THR A 1 89 ? 12.072 2.212 -4.121 1.00 82.25 89 THR A CA 1
ATOM 675 C C . THR A 1 89 ? 12.597 2.125 -2.693 1.00 82.25 89 THR A C 1
ATOM 677 O O . THR A 1 89 ? 13.253 1.155 -2.314 1.00 82.25 89 THR A O 1
ATOM 680 N N . THR A 1 90 ? 12.256 3.117 -1.872 1.00 83.81 90 THR A N 1
ATOM 681 C CA . THR A 1 90 ? 12.473 3.107 -0.416 1.00 83.81 90 THR A CA 1
ATOM 682 C C . THR A 1 90 ? 11.398 2.308 0.332 1.00 83.81 90 THR A C 1
ATOM 684 O O . THR A 1 90 ? 11.519 2.061 1.532 1.00 83.81 90 THR A O 1
ATOM 687 N N . ALA A 1 91 ? 10.335 1.873 -0.356 1.00 77.25 91 ALA A N 1
ATOM 688 C CA . ALA A 1 91 ? 9.352 0.953 0.200 1.00 77.25 91 ALA A CA 1
ATOM 689 C C . ALA A 1 91 ? 9.938 -0.469 0.335 1.00 77.25 91 ALA A C 1
ATOM 691 O O . ALA A 1 91 ? 10.735 -0.895 -0.497 1.00 77.25 91 ALA A O 1
ATOM 692 N N . PRO A 1 92 ? 9.512 -1.261 1.334 1.00 70.56 92 PRO A N 1
ATOM 693 C CA . PRO A 1 92 ? 10.106 -2.575 1.603 1.00 70.56 92 PRO A CA 1
ATOM 694 C C . PRO A 1 92 ? 9.797 -3.637 0.533 1.00 70.56 92 PRO A C 1
ATOM 696 O O . PRO A 1 92 ? 10.340 -4.737 0.581 1.00 70.56 92 PRO A O 1
ATOM 699 N N . THR A 1 93 ? 8.886 -3.364 -0.408 1.00 76.31 93 THR A N 1
ATOM 700 C CA . THR A 1 93 ? 8.518 -4.307 -1.467 1.00 76.31 93 THR A CA 1
ATOM 701 C C . THR A 1 93 ? 7.956 -3.595 -2.696 1.00 76.31 93 THR A C 1
ATOM 703 O O . THR A 1 93 ? 7.524 -2.445 -2.614 1.00 76.31 93 THR A O 1
ATOM 706 N N . ILE A 1 94 ? 7.927 -4.317 -3.818 1.00 75.75 94 ILE A N 1
ATOM 707 C CA . ILE A 1 94 ? 7.260 -3.932 -5.064 1.00 75.75 94 ILE A CA 1
ATOM 708 C C . ILE A 1 94 ? 6.183 -4.982 -5.345 1.00 75.75 94 ILE A C 1
ATOM 710 O O . ILE A 1 94 ? 6.482 -6.170 -5.507 1.00 75.75 94 ILE A O 1
ATOM 714 N N . ASP A 1 95 ? 4.924 -4.557 -5.404 1.00 76.94 95 ASP A N 1
ATOM 715 C CA . ASP A 1 95 ? 3.790 -5.467 -5.545 1.00 76.94 95 ASP A CA 1
ATOM 716 C C . ASP A 1 95 ? 3.636 -6.035 -6.975 1.00 76.94 95 ASP A C 1
ATOM 718 O O . ASP A 1 95 ? 4.276 -5.618 -7.947 1.00 76.94 95 ASP A O 1
ATOM 722 N N . ALA A 1 96 ? 2.749 -7.023 -7.132 1.00 73.81 96 ALA A N 1
ATOM 723 C CA . ALA A 1 96 ? 2.510 -7.673 -8.420 1.00 73.81 96 ALA A CA 1
ATOM 724 C C . ALA A 1 96 ? 1.943 -6.725 -9.497 1.00 73.81 96 ALA A C 1
ATOM 726 O O . ALA A 1 96 ? 2.187 -6.927 -10.689 1.00 73.81 96 ALA A O 1
ATOM 727 N N . ARG A 1 97 ? 1.181 -5.694 -9.110 1.00 72.56 97 ARG A N 1
ATOM 728 C CA . ARG A 1 97 ? 0.613 -4.705 -10.037 1.00 72.56 97 ARG A CA 1
ATOM 729 C C . ARG A 1 97 ? 1.713 -3.768 -10.538 1.00 72.56 97 ARG A C 1
ATOM 731 O O . ARG A 1 97 ? 1.795 -3.555 -11.746 1.00 72.56 97 ARG A O 1
ATOM 738 N N . GLN A 1 98 ? 2.593 -3.296 -9.661 1.00 74.19 98 GLN A N 1
ATOM 739 C CA . GLN A 1 98 ? 3.780 -2.511 -10.000 1.00 74.19 98 GLN A CA 1
ATOM 740 C C . GLN A 1 98 ? 4.729 -3.300 -10.910 1.00 74.19 98 GLN A C 1
ATOM 742 O O . GLN A 1 98 ? 5.144 -2.789 -11.948 1.00 74.19 98 GLN A O 1
ATOM 747 N N . ARG A 1 99 ? 4.979 -4.584 -10.614 1.00 80.44 99 ARG A N 1
ATOM 748 C CA . ARG A 1 99 ? 5.777 -5.470 -11.485 1.00 80.44 99 ARG A CA 1
ATOM 749 C C . ARG A 1 99 ? 5.186 -5.630 -12.887 1.00 80.44 99 ARG A C 1
ATOM 751 O O . ARG A 1 99 ? 5.920 -5.586 -13.877 1.00 80.44 99 ARG A O 1
ATOM 758 N N . ARG A 1 100 ? 3.862 -5.810 -12.991 1.00 76.25 100 ARG A N 1
ATOM 759 C CA . ARG A 1 100 ? 3.169 -5.880 -14.290 1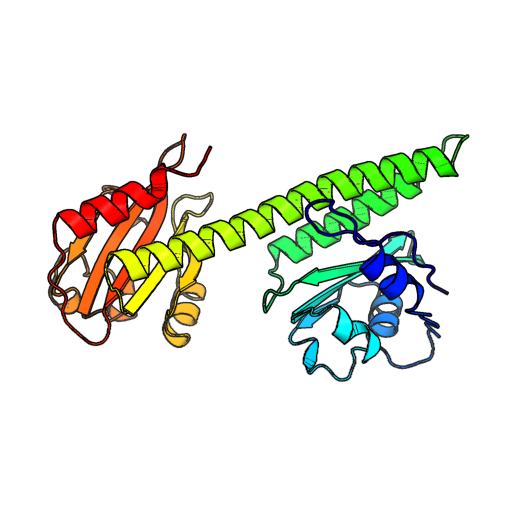.00 76.25 100 ARG A CA 1
ATOM 760 C C . ARG A 1 100 ? 3.305 -4.574 -15.069 1.00 76.25 100 ARG A C 1
ATOM 762 O O . ARG A 1 100 ? 3.653 -4.624 -16.244 1.00 76.25 100 ARG A O 1
ATOM 769 N N . ARG A 1 101 ? 3.108 -3.425 -14.413 1.00 76.00 101 ARG A N 1
ATOM 770 C CA . ARG A 1 101 ? 3.281 -2.098 -15.030 1.00 76.00 101 ARG A CA 1
ATOM 771 C C . ARG A 1 101 ? 4.710 -1.879 -15.521 1.00 76.00 101 ARG A C 1
ATOM 773 O O . ARG A 1 101 ? 4.901 -1.454 -16.650 1.00 76.00 101 ARG A O 1
ATOM 780 N N . 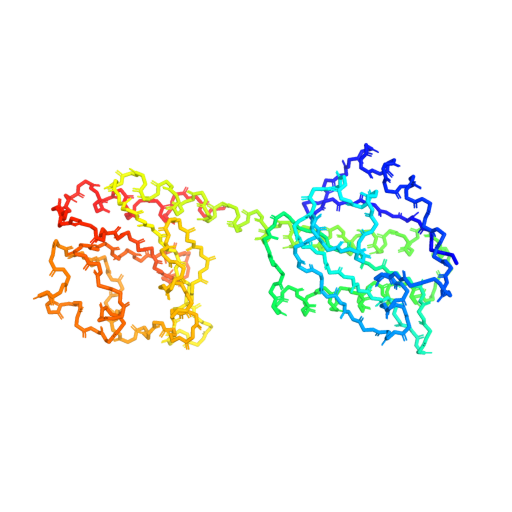ALA A 1 102 ? 5.710 -2.246 -14.724 1.00 76.44 102 ALA A N 1
ATOM 781 C CA . ALA A 1 102 ? 7.116 -2.171 -15.116 1.00 76.44 102 ALA A CA 1
ATOM 782 C C . ALA A 1 102 ? 7.439 -3.044 -16.343 1.00 76.44 102 ALA A C 1
ATOM 784 O O . ALA A 1 102 ? 8.185 -2.639 -17.230 1.00 76.44 102 ALA A O 1
ATOM 785 N N . SER A 1 103 ? 6.830 -4.228 -16.435 1.00 77.06 103 SER A N 1
ATOM 786 C CA . SER A 1 103 ? 6.985 -5.102 -17.606 1.00 77.06 103 SER A CA 1
ATOM 787 C C . SER A 1 103 ? 6.301 -4.522 -18.852 1.00 77.06 103 SER A C 1
ATOM 789 O O . SER A 1 103 ? 6.826 -4.634 -19.956 1.00 77.06 103 SER A O 1
ATOM 791 N N . GLN A 1 104 ? 5.139 -3.880 -18.689 1.00 75.69 104 GLN A N 1
ATOM 792 C CA . GLN A 1 104 ? 4.457 -3.155 -19.770 1.00 75.69 104 GLN A CA 1
ATOM 793 C C . GLN A 1 104 ? 5.274 -1.941 -20.236 1.00 75.69 104 GLN A C 1
ATOM 795 O O . GLN A 1 104 ? 5.396 -1.720 -21.438 1.00 75.69 104 GLN A O 1
ATOM 800 N N . LEU A 1 105 ? 5.895 -1.213 -19.304 1.00 70.75 105 LEU A N 1
ATOM 801 C CA . LEU A 1 105 ? 6.812 -0.110 -19.590 1.00 70.75 105 LEU A CA 1
ATOM 802 C C . LEU A 1 105 ? 7.998 -0.568 -20.438 1.00 70.75 105 LEU A C 1
ATOM 804 O O . LEU A 1 105 ? 8.276 0.032 -21.470 1.00 70.75 105 LEU A O 1
ATOM 808 N N . ALA A 1 106 ? 8.669 -1.646 -20.029 1.00 73.94 106 ALA A N 1
ATOM 809 C CA . ALA A 1 106 ? 9.782 -2.207 -20.786 1.00 73.94 106 ALA A CA 1
ATOM 810 C C . ALA A 1 106 ? 9.378 -2.519 -22.234 1.00 73.94 106 ALA A C 1
ATOM 812 O O . ALA A 1 106 ? 10.087 -2.142 -23.162 1.00 73.94 106 ALA A O 1
ATOM 813 N N . ARG A 1 107 ? 8.196 -3.113 -22.444 1.00 72.38 107 ARG A N 1
ATOM 814 C CA . ARG A 1 107 ? 7.658 -3.360 -23.793 1.00 72.38 107 ARG A CA 1
ATOM 815 C C . ARG A 1 107 ? 7.397 -2.069 -24.573 1.00 72.38 107 ARG A C 1
ATOM 817 O O . ARG A 1 107 ? 7.715 -2.009 -25.753 1.00 72.38 107 ARG A O 1
ATOM 824 N N . ALA A 1 108 ? 6.850 -1.035 -23.936 1.00 65.75 108 ALA A N 1
ATOM 825 C CA . ALA A 1 108 ? 6.620 0.254 -24.590 1.00 65.75 108 ALA A CA 1
ATOM 826 C C . ALA A 1 108 ? 7.936 0.943 -24.998 1.00 65.75 108 ALA A C 1
ATOM 828 O O . ALA A 1 108 ? 8.031 1.475 -26.102 1.00 65.75 108 ALA A O 1
ATOM 829 N N . ILE A 1 109 ? 8.967 0.874 -24.146 1.00 66.50 109 ILE A N 1
ATOM 830 C CA . ILE A 1 109 ? 10.318 1.372 -24.452 1.00 66.50 109 ILE A CA 1
ATOM 831 C C . ILE A 1 109 ? 10.891 0.637 -25.669 1.00 66.50 109 ILE A C 1
ATOM 833 O O . ILE A 1 109 ? 11.401 1.282 -26.580 1.00 66.50 109 ILE A O 1
ATOM 837 N N . MET A 1 110 ? 10.751 -0.691 -25.721 1.00 68.31 110 MET A N 1
ATOM 838 C CA . MET A 1 110 ? 11.191 -1.499 -26.864 1.00 68.31 110 MET A CA 1
ATOM 839 C C . MET A 1 110 ? 10.540 -1.059 -28.178 1.00 68.31 110 MET A C 1
ATOM 841 O O . MET A 1 110 ? 11.235 -0.780 -29.151 1.00 68.31 110 MET A O 1
ATOM 845 N N . LEU A 1 111 ? 9.215 -0.902 -28.182 1.00 62.47 111 LEU A N 1
ATOM 846 C CA . LEU A 1 111 ? 8.469 -0.458 -29.363 1.00 62.47 111 LEU A CA 1
ATOM 847 C C . LEU A 1 111 ? 8.883 0.950 -29.828 1.00 62.47 111 LEU A C 1
ATOM 849 O O . LEU A 1 111 ? 8.919 1.229 -31.027 1.00 62.47 111 LEU A O 1
ATOM 853 N N . ALA A 1 112 ? 9.215 1.844 -28.892 1.00 58.84 112 ALA A N 1
ATOM 854 C CA . ALA A 1 112 ? 9.705 3.187 -29.207 1.00 58.84 112 ALA A CA 1
ATOM 855 C C . ALA A 1 112 ? 11.125 3.175 -29.804 1.00 58.84 112 ALA A C 1
ATOM 857 O O . ALA A 1 112 ? 11.429 3.978 -30.692 1.00 58.84 112 ALA A O 1
ATOM 858 N N . ILE A 1 113 ? 11.983 2.257 -29.348 1.00 61.91 113 ILE A N 1
ATOM 859 C CA . ILE A 1 113 ? 13.323 2.033 -29.911 1.00 61.91 113 ILE A CA 1
ATOM 860 C C . ILE A 1 113 ? 13.226 1.483 -31.347 1.00 61.91 113 ILE A C 1
ATOM 862 O O . ILE A 1 113 ? 14.035 1.850 -32.201 1.00 61.91 113 ILE A O 1
ATOM 866 N N . ASP A 1 114 ? 12.213 0.665 -31.641 1.00 53.78 114 ASP A N 1
ATOM 867 C CA . ASP A 1 114 ? 12.066 -0.033 -32.926 1.00 53.78 114 ASP A CA 1
ATOM 868 C C . ASP A 1 114 ? 11.434 0.800 -34.061 1.00 53.78 114 ASP A C 1
ATOM 870 O O . ASP A 1 114 ? 11.443 0.362 -35.211 1.00 53.78 114 ASP A O 1
ATOM 874 N N . SER A 1 115 ? 10.933 2.017 -33.807 1.00 48.53 115 SER A N 1
ATOM 875 C CA . SER A 1 115 ? 10.290 2.840 -34.852 1.00 48.53 115 SER A CA 1
ATOM 876 C C . SER A 1 115 ? 11.260 3.201 -36.004 1.00 48.53 115 SER A C 1
ATOM 878 O O . SER A 1 115 ? 12.237 3.928 -35.781 1.00 48.53 115 SER A O 1
ATOM 880 N N . PRO A 1 116 ? 11.012 2.757 -37.257 1.00 42.28 116 PRO A N 1
ATOM 881 C CA . PRO A 1 116 ? 11.843 3.107 -38.402 1.00 42.28 116 PRO A CA 1
ATOM 882 C C . PRO A 1 116 ? 11.422 4.472 -38.958 1.00 42.28 116 PRO A C 1
ATOM 884 O O . PRO A 1 116 ? 10.340 4.633 -39.512 1.00 42.28 116 PRO A O 1
ATOM 887 N N . GLY A 1 117 ? 12.291 5.473 -38.815 1.00 44.97 117 GLY A N 1
ATOM 888 C CA . GLY A 1 117 ? 12.102 6.789 -39.421 1.00 44.97 117 GLY A CA 1
ATOM 889 C C . GLY A 1 117 ? 13.339 7.664 -39.252 1.00 44.97 117 GLY A C 1
ATOM 890 O O . GLY A 1 117 ? 13.729 7.991 -38.130 1.00 44.97 117 GLY A O 1
ATOM 891 N N . SER A 1 118 ? 13.974 8.007 -40.372 1.00 49.06 118 SER A N 1
ATOM 892 C CA . SER A 1 118 ? 15.189 8.822 -40.479 1.00 49.06 118 SER A CA 1
ATOM 893 C C . SER A 1 118 ? 15.124 10.090 -39.618 1.00 49.06 118 SER A C 1
ATOM 895 O O . SER A 1 118 ? 14.087 10.745 -39.551 1.00 49.06 118 SER A O 1
ATOM 897 N N . GLY A 1 119 ? 16.232 10.407 -38.932 1.00 49.56 119 GLY A N 1
ATOM 898 C CA . GLY A 1 119 ? 16.347 11.350 -37.795 1.00 49.56 119 GLY A CA 1
ATOM 899 C C . GLY A 1 119 ? 16.456 10.657 -36.424 1.00 49.56 119 GLY A C 1
ATOM 900 O O . GLY A 1 119 ? 16.018 11.190 -35.403 1.00 49.56 119 GLY A O 1
ATOM 901 N N . ARG A 1 120 ? 16.988 9.429 -36.446 1.00 46.50 120 ARG A N 1
ATOM 902 C CA . ARG A 1 120 ? 16.663 8.300 -35.564 1.00 46.50 120 ARG A CA 1
ATOM 903 C C . ARG A 1 120 ? 17.115 8.444 -34.109 1.00 46.50 120 ARG A C 1
ATOM 905 O O . ARG A 1 120 ? 16.492 7.851 -33.243 1.00 46.50 120 ARG A O 1
ATOM 912 N N . GLU A 1 121 ? 18.125 9.251 -33.807 1.00 50.09 121 GLU A N 1
ATOM 913 C CA . GLU A 1 121 ? 18.655 9.326 -32.438 1.00 50.09 121 GLU A CA 1
ATOM 914 C C . GLU A 1 121 ? 17.921 10.357 -31.575 1.00 50.09 121 GLU A C 1
ATOM 916 O O . GLU A 1 121 ? 17.507 10.049 -30.462 1.00 50.09 121 GLU A O 1
ATOM 921 N N . ILE A 1 122 ? 17.659 11.553 -32.109 1.00 46.78 122 ILE A N 1
ATOM 922 C CA . ILE A 1 122 ? 17.032 12.642 -31.346 1.00 46.78 122 ILE A CA 1
ATOM 923 C C . ILE A 1 122 ? 15.540 12.371 -31.123 1.00 46.78 122 ILE A C 1
ATOM 925 O O . ILE A 1 122 ? 15.061 12.533 -30.009 1.00 46.78 122 ILE A O 1
ATOM 929 N N . ARG A 1 123 ? 14.798 11.893 -32.135 1.00 42.66 123 ARG A N 1
ATOM 930 C CA . ARG A 1 123 ? 13.351 11.619 -32.003 1.00 42.66 123 ARG A CA 1
ATOM 931 C C . ARG A 1 123 ? 13.029 10.324 -31.254 1.00 42.66 123 ARG A C 1
ATOM 933 O O . ARG A 1 123 ? 12.015 10.284 -30.565 1.00 42.66 123 ARG A O 1
ATOM 940 N N . SER A 1 124 ? 13.869 9.290 -31.367 1.00 49.31 124 SER A N 1
ATOM 941 C CA . SER A 1 124 ? 13.727 8.069 -30.555 1.00 49.31 124 SER A CA 1
ATOM 942 C C . SER A 1 124 ? 14.051 8.363 -29.089 1.00 49.31 124 SER A C 1
ATOM 944 O O . SER A 1 124 ? 13.259 8.004 -28.223 1.00 49.31 124 SER A O 1
ATOM 946 N N . ARG A 1 125 ? 15.119 9.135 -28.807 1.00 48.94 125 ARG A N 1
ATOM 947 C CA . ARG A 1 125 ? 15.385 9.665 -27.459 1.00 48.94 125 ARG A CA 1
ATOM 948 C C . ARG A 1 125 ? 14.236 10.522 -26.950 1.00 48.94 125 ARG A C 1
ATOM 950 O O . ARG A 1 125 ? 13.825 10.320 -25.821 1.00 48.94 125 ARG A O 1
ATOM 957 N N . LEU A 1 126 ? 13.675 11.412 -27.772 1.00 45.53 126 LEU A N 1
ATOM 958 C CA . LEU A 1 126 ? 12.567 12.273 -27.356 1.00 45.53 126 LEU A CA 1
ATOM 959 C C . LEU A 1 126 ? 11.312 11.461 -27.014 1.00 45.53 126 LEU A C 1
ATOM 961 O O . LEU A 1 126 ? 10.768 11.643 -25.936 1.00 45.53 126 LEU A O 1
ATOM 965 N N . ARG A 1 127 ? 10.903 10.499 -27.856 1.00 52.72 127 ARG A N 1
ATOM 966 C CA . ARG A 1 127 ? 9.736 9.641 -27.569 1.00 52.72 127 ARG A CA 1
ATOM 967 C C . ARG A 1 127 ? 9.971 8.689 -26.401 1.00 52.72 127 ARG A C 1
ATOM 969 O O . ARG A 1 127 ? 9.054 8.455 -25.615 1.00 52.72 127 ARG A O 1
ATOM 976 N N . ALA A 1 128 ? 11.177 8.132 -26.281 1.00 50.75 128 ALA A N 1
ATOM 977 C CA . ALA A 1 128 ? 11.558 7.314 -25.136 1.00 50.75 128 ALA A CA 1
ATOM 978 C C . ALA A 1 128 ? 11.526 8.156 -23.855 1.00 50.75 128 ALA A C 1
ATOM 980 O O . ALA A 1 128 ? 10.861 7.758 -22.906 1.00 50.75 128 ALA A O 1
ATOM 981 N N . SER A 1 129 ? 12.125 9.351 -23.861 1.00 51.69 129 SER A N 1
ATOM 982 C CA . SER A 1 129 ? 12.074 10.309 -22.754 1.00 51.69 129 SER A CA 1
ATOM 983 C C . SER A 1 129 ? 10.654 10.759 -22.440 1.00 51.69 129 SER A C 1
ATOM 985 O O . SER A 1 129 ? 10.303 10.780 -21.277 1.00 51.69 129 SER A O 1
ATOM 987 N N . GLU A 1 130 ? 9.799 11.061 -23.413 1.00 49.88 130 GLU A N 1
ATOM 988 C CA . GLU A 1 130 ? 8.393 11.431 -23.184 1.00 49.88 130 GLU A CA 1
ATOM 989 C C . GLU A 1 130 ? 7.589 10.279 -22.577 1.00 49.88 130 GLU A C 1
ATOM 991 O O . GLU A 1 130 ? 6.811 10.474 -21.642 1.00 49.88 130 GLU A O 1
ATOM 996 N N . THR A 1 131 ? 7.811 9.056 -23.062 1.00 49.34 131 THR A N 1
ATOM 997 C CA . THR A 1 131 ? 7.188 7.848 -22.508 1.00 49.34 131 THR A CA 1
ATOM 998 C C . THR A 1 131 ? 7.680 7.598 -21.085 1.00 49.34 131 THR A C 1
ATOM 1000 O O . THR A 1 131 ? 6.878 7.342 -20.191 1.00 49.34 131 THR A O 1
ATOM 1003 N N . MET A 1 132 ? 8.982 7.733 -20.844 1.00 51.47 132 MET A N 1
ATOM 1004 C CA . MET A 1 132 ? 9.596 7.618 -19.521 1.00 51.47 132 MET A CA 1
ATOM 1005 C C . MET A 1 132 ? 9.157 8.746 -18.587 1.00 51.47 132 MET A C 1
ATOM 1007 O O . MET A 1 132 ? 8.920 8.476 -17.421 1.00 51.47 132 MET A O 1
ATOM 1011 N N . LEU A 1 133 ? 8.957 9.968 -19.081 1.00 49.91 133 LEU A N 1
ATOM 1012 C CA . LEU A 1 133 ? 8.435 11.104 -18.321 1.00 49.91 133 LEU A CA 1
ATOM 1013 C C . LEU A 1 133 ? 6.977 10.874 -17.931 1.00 49.91 133 LEU A C 1
ATOM 1015 O O . LEU A 1 133 ? 6.604 11.109 -16.786 1.00 49.91 133 LEU A O 1
ATOM 1019 N N . ASN A 1 134 ? 6.146 10.381 -18.849 1.00 49.97 134 ASN A N 1
ATOM 1020 C CA . ASN A 1 134 ? 4.749 10.056 -18.559 1.00 49.97 134 ASN A CA 1
ATOM 1021 C C . ASN A 1 134 ? 4.625 8.873 -17.594 1.00 49.97 134 ASN A C 1
ATOM 1023 O O . ASN A 1 134 ? 3.761 8.860 -16.712 1.00 49.97 134 ASN A O 1
ATOM 1027 N N . VAL A 1 135 ? 5.501 7.882 -17.727 1.00 49.69 135 VAL A N 1
ATOM 1028 C CA . VAL A 1 1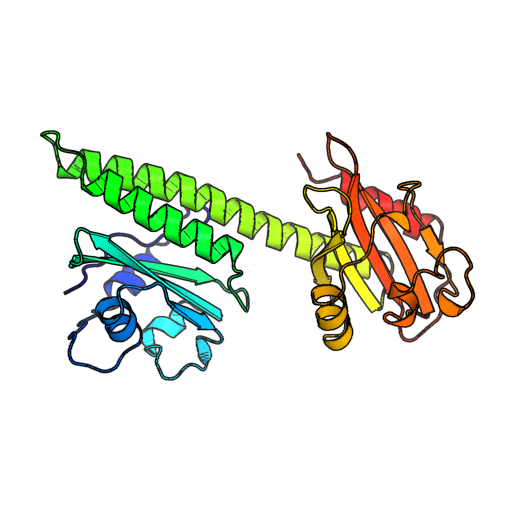35 ? 5.502 6.701 -16.862 1.00 49.69 135 VAL A CA 1
ATOM 1029 C C . VAL A 1 135 ? 6.106 7.013 -15.508 1.00 49.69 135 VAL A C 1
ATOM 1031 O O . VAL A 1 135 ? 5.539 6.598 -14.502 1.00 49.69 135 VAL A O 1
ATOM 1034 N N . GLY A 1 136 ? 7.177 7.801 -15.487 1.00 48.00 136 GLY A N 1
ATOM 1035 C CA . GLY A 1 136 ? 7.668 8.499 -14.319 1.00 48.00 136 GLY A CA 1
ATOM 1036 C C . GLY A 1 136 ? 6.479 9.147 -13.637 1.00 48.00 136 GLY A C 1
ATOM 1037 O O . GLY A 1 136 ? 6.054 8.651 -12.604 1.00 48.00 136 GLY A O 1
ATOM 1038 N N . ARG A 1 137 ? 5.853 10.159 -14.238 1.00 51.22 137 ARG A N 1
ATOM 1039 C CA . ARG A 1 137 ? 4.702 10.860 -13.646 1.00 51.22 137 ARG A CA 1
ATOM 1040 C C . ARG A 1 137 ? 3.617 9.925 -13.115 1.00 51.22 137 ARG A C 1
ATOM 1042 O O . ARG A 1 137 ? 3.052 10.213 -12.074 1.00 51.22 137 ARG A O 1
ATOM 1049 N N . THR A 1 138 ? 3.343 8.801 -13.776 1.00 43.34 138 THR A N 1
ATOM 1050 C CA . THR A 1 138 ? 2.346 7.814 -13.320 1.00 43.34 138 THR A CA 1
ATOM 1051 C C . THR A 1 138 ? 2.812 6.996 -12.107 1.00 43.34 138 THR A C 1
ATOM 1053 O O . THR A 1 138 ? 2.036 6.707 -11.194 1.00 43.34 138 THR A O 1
ATOM 1056 N N . ILE A 1 139 ? 4.075 6.572 -12.084 1.00 49.94 139 ILE A N 1
ATOM 1057 C CA . ILE A 1 139 ? 4.665 5.846 -10.951 1.00 49.94 139 ILE A CA 1
ATOM 1058 C C . ILE A 1 139 ? 4.893 6.816 -9.789 1.00 49.94 139 ILE A C 1
ATOM 1060 O O . ILE A 1 139 ? 4.570 6.481 -8.656 1.00 49.94 139 ILE A O 1
ATOM 1064 N N . GLY A 1 140 ? 5.381 8.017 -10.086 1.00 49.03 140 GLY A N 1
ATOM 1065 C CA . GLY A 1 140 ? 5.573 9.140 -9.182 1.00 49.03 140 GLY A CA 1
ATOM 1066 C C . GLY A 1 140 ? 4.262 9.518 -8.529 1.00 49.03 140 GLY A C 1
ATOM 1067 O O . GLY A 1 140 ? 4.183 9.459 -7.315 1.00 49.03 140 GLY A O 1
ATOM 1068 N N . SER A 1 141 ? 3.197 9.725 -9.303 1.00 51.22 141 SER A N 1
ATOM 1069 C CA . SER A 1 141 ? 1.870 9.996 -8.745 1.00 51.22 141 SER A CA 1
ATOM 1070 C C . SER A 1 141 ? 1.329 8.834 -7.911 1.00 51.22 141 SER A C 1
ATOM 1072 O O . SER A 1 141 ? 0.682 9.060 -6.894 1.00 51.22 141 SER A O 1
ATOM 1074 N N . THR A 1 142 ? 1.626 7.578 -8.273 1.00 55.66 142 THR A N 1
ATOM 1075 C CA . THR A 1 142 ? 1.248 6.413 -7.451 1.00 55.66 142 THR A CA 1
ATOM 1076 C C . THR A 1 142 ? 2.028 6.372 -6.126 1.00 55.66 142 THR A C 1
ATOM 1078 O O . THR A 1 142 ? 1.458 6.031 -5.089 1.00 55.66 142 THR A O 1
ATOM 1081 N N . LEU A 1 143 ? 3.325 6.697 -6.146 1.00 55.72 143 LEU A N 1
ATOM 1082 C CA . LEU A 1 143 ? 4.202 6.729 -4.970 1.00 55.72 143 LEU A CA 1
ATOM 1083 C C . LEU A 1 143 ? 3.887 7.921 -4.060 1.00 55.72 143 LEU A C 1
ATOM 1085 O O . LEU A 1 143 ? 3.759 7.739 -2.852 1.00 55.72 143 LEU A O 1
ATOM 1089 N N . GLU A 1 144 ? 3.682 9.102 -4.634 1.00 63.00 144 GLU A N 1
ATOM 1090 C CA . GLU A 1 144 ? 3.200 10.295 -3.939 1.00 63.00 144 GLU A CA 1
ATOM 1091 C C . GLU A 1 144 ? 1.844 10.019 -3.299 1.00 63.00 144 GLU A C 1
ATOM 1093 O O . GLU A 1 144 ? 1.652 10.305 -2.121 1.00 63.00 144 GLU A O 1
ATOM 1098 N N . LEU A 1 145 ? 0.926 9.361 -4.013 1.00 64.00 145 LEU A N 1
ATOM 1099 C CA . LEU A 1 145 ? -0.352 8.950 -3.444 1.00 64.00 145 LEU A CA 1
ATOM 1100 C C . LEU A 1 145 ? -0.168 7.981 -2.266 1.00 64.00 145 LEU A C 1
ATOM 1102 O O . LEU A 1 145 ? -0.816 8.136 -1.234 1.00 64.00 145 LEU A O 1
ATOM 1106 N N . GLN A 1 146 ? 0.713 6.987 -2.383 1.00 62.72 146 GLN A N 1
ATOM 1107 C CA . GLN A 1 146 ? 1.045 6.083 -1.274 1.00 62.72 146 GLN A CA 1
ATOM 1108 C C . GLN A 1 146 ? 1.596 6.847 -0.060 1.00 62.72 146 GLN A C 1
ATOM 1110 O O . GLN A 1 146 ? 1.198 6.573 1.075 1.00 62.72 146 GLN A O 1
ATOM 1115 N N . GLU A 1 147 ? 2.471 7.826 -0.277 1.00 70.31 147 GLU A N 1
ATOM 1116 C CA . GLU A 1 147 ? 3.033 8.643 0.795 1.00 70.31 147 GLU A CA 1
ATOM 1117 C C . GLU A 1 147 ? 1.980 9.548 1.445 1.00 70.31 147 GLU A C 1
ATOM 1119 O O . GLU A 1 147 ? 1.864 9.576 2.673 1.00 70.31 147 GLU A O 1
ATOM 1124 N N . VAL A 1 148 ? 1.160 10.224 0.638 1.00 74.62 148 VAL A N 1
ATOM 1125 C CA . VAL A 1 148 ? 0.041 11.054 1.099 1.00 74.62 148 VAL A CA 1
ATOM 1126 C C . VAL A 1 148 ? -0.917 10.221 1.943 1.00 74.62 148 VAL A C 1
ATOM 1128 O O . VAL A 1 148 ? -1.249 10.610 3.062 1.00 74.62 148 VAL A O 1
ATOM 1131 N N . VAL A 1 149 ? -1.305 9.035 1.474 1.00 74.50 149 VAL A N 1
ATOM 1132 C CA . VAL A 1 149 ? -2.238 8.167 2.201 1.00 74.50 149 VAL A CA 1
ATOM 1133 C C . VAL A 1 149 ? -1.613 7.617 3.492 1.00 74.50 149 VAL A C 1
ATOM 1135 O O . VAL A 1 149 ? -2.296 7.533 4.516 1.00 74.50 149 VAL A O 1
ATOM 1138 N N . ARG A 1 150 ? -0.305 7.321 3.513 1.00 78.62 150 ARG A N 1
ATOM 1139 C CA . ARG A 1 150 ? 0.419 6.969 4.752 1.00 78.62 150 ARG A CA 1
ATOM 1140 C C . ARG A 1 150 ? 0.452 8.122 5.753 1.00 78.62 150 ARG A C 1
ATOM 1142 O O . ARG A 1 150 ? 0.274 7.877 6.946 1.00 78.62 150 ARG A O 1
ATOM 1149 N N . ARG A 1 151 ? 0.662 9.359 5.289 1.00 78.75 151 ARG A N 1
ATOM 1150 C CA . ARG A 1 151 ? 0.597 10.559 6.137 1.00 78.75 151 ARG A CA 1
ATOM 1151 C C . ARG A 1 151 ? -0.811 10.739 6.700 1.00 78.75 151 ARG A C 1
ATOM 1153 O O . ARG A 1 151 ? -0.943 10.811 7.910 1.00 78.75 151 ARG A O 1
ATOM 1160 N N . ILE A 1 152 ? -1.854 10.669 5.869 1.00 81.62 152 ILE A N 1
ATOM 1161 C CA . ILE A 1 152 ? -3.259 10.742 6.320 1.00 81.62 152 ILE A CA 1
ATOM 1162 C C . ILE A 1 152 ? -3.556 9.676 7.382 1.00 81.62 152 ILE A C 1
ATOM 1164 O O . ILE A 1 152 ? -4.129 9.990 8.418 1.00 81.62 152 ILE A O 1
ATOM 1168 N N . THR A 1 153 ? -3.129 8.429 7.159 1.00 85.81 153 THR A N 1
ATOM 1169 C CA . THR A 1 153 ? -3.348 7.332 8.118 1.00 85.81 153 THR A CA 1
ATOM 1170 C C . THR A 1 153 ? -2.685 7.624 9.470 1.00 85.81 153 THR A C 1
ATOM 1172 O O . THR A 1 153 ? -3.272 7.370 10.519 1.00 85.81 153 THR A O 1
ATOM 1175 N N . ARG A 1 154 ? -1.469 8.185 9.459 1.00 87.88 154 ARG A N 1
ATOM 1176 C CA . ARG A 1 154 ? -0.747 8.593 10.672 1.00 87.88 154 ARG A CA 1
ATOM 1177 C C . ARG A 1 154 ? -1.444 9.746 11.391 1.00 87.88 154 ARG A C 1
ATOM 1179 O O . ARG A 1 154 ? -1.689 9.635 12.587 1.00 87.88 154 ARG A O 1
ATOM 1186 N N . GLU A 1 155 ? -1.765 10.816 10.668 1.00 86.25 155 GLU A N 1
ATOM 1187 C CA . GLU A 1 155 ? -2.442 11.996 11.221 1.00 86.25 155 GLU A CA 1
ATOM 1188 C C . GLU A 1 155 ? -3.797 11.615 11.825 1.00 86.25 155 GLU A C 1
ATOM 1190 O O . GLU A 1 155 ? -4.124 12.048 12.924 1.00 86.25 155 GLU A O 1
ATOM 1195 N N . ALA A 1 156 ? -4.552 10.726 11.170 1.00 88.12 156 ALA A N 1
ATOM 1196 C CA . ALA A 1 156 ? -5.812 10.211 11.698 1.00 88.12 156 ALA A CA 1
ATOM 1197 C C . ALA A 1 156 ? -5.631 9.482 13.034 1.00 88.12 156 ALA A C 1
ATOM 1199 O O . ALA A 1 156 ? -6.363 9.762 13.981 1.00 88.12 156 ALA A O 1
ATOM 1200 N N . ALA A 1 157 ? -4.644 8.583 13.137 1.00 91.81 157 ALA A N 1
ATOM 1201 C CA . ALA A 1 157 ? -4.353 7.893 14.394 1.00 91.81 157 ALA A CA 1
ATOM 1202 C C . ALA A 1 157 ? -3.964 8.876 15.507 1.00 91.81 157 ALA A C 1
ATOM 1204 O O . ALA A 1 157 ? -4.422 8.739 16.639 1.00 91.81 157 ALA A O 1
ATOM 1205 N N . GLN A 1 158 ? -3.138 9.874 15.186 1.00 91.06 158 GLN A N 1
ATOM 1206 C CA . GLN A 1 158 ? -2.663 10.867 16.148 1.00 91.06 158 GLN A CA 1
ATOM 1207 C C . GLN A 1 158 ? -3.779 11.810 16.609 1.00 91.06 158 GLN A C 1
ATOM 1209 O O . GLN A 1 158 ? -3.891 12.062 17.808 1.00 91.06 158 GLN A O 1
ATOM 1214 N N . ALA A 1 159 ? -4.635 12.263 15.690 1.00 88.50 159 ALA A N 1
ATOM 1215 C CA . ALA A 1 159 ? -5.738 13.177 15.972 1.00 88.50 159 ALA A CA 1
ATOM 1216 C C . ALA A 1 159 ? -6.709 12.618 17.020 1.00 88.50 159 ALA A C 1
ATOM 1218 O O . ALA A 1 159 ? -7.137 13.351 17.908 1.00 88.50 159 ALA A O 1
ATOM 1219 N N . VAL A 1 160 ? -7.004 11.315 16.960 1.00 91.62 160 VAL A N 1
ATOM 1220 C CA . VAL A 1 160 ? -7.882 10.644 17.938 1.00 91.62 160 VAL A CA 1
ATOM 1221 C C . VAL A 1 160 ? -7.119 9.862 19.007 1.00 91.62 160 VAL A C 1
ATOM 1223 O O . VAL A 1 160 ? -7.722 9.232 19.863 1.00 91.62 160 VAL A O 1
ATOM 1226 N N . ARG A 1 161 ? -5.780 9.884 18.996 1.00 91.88 161 ARG A N 1
ATOM 1227 C CA . ARG A 1 161 ? -4.932 9.126 19.939 1.00 91.88 161 ARG A CA 1
ATOM 1228 C C . ARG A 1 161 ? -5.241 7.619 19.945 1.00 91.88 161 ARG A C 1
ATOM 1230 O O . ARG A 1 161 ? -5.320 6.996 21.013 1.00 91.88 161 ARG A O 1
ATOM 1237 N N . ALA A 1 162 ? -5.437 7.055 18.754 1.00 93.81 162 ALA A N 1
ATOM 1238 C CA . ALA A 1 162 ? -5.574 5.619 18.530 1.00 93.81 162 ALA A CA 1
ATOM 1239 C C . ALA A 1 162 ? -4.215 4.913 18.565 1.00 93.81 162 ALA A C 1
ATOM 1241 O O . ALA A 1 162 ? -3.192 5.486 18.189 1.00 93.81 162 ALA A O 1
ATOM 1242 N N . ASP A 1 163 ? -4.219 3.641 18.971 1.00 93.50 163 ASP A N 1
ATOM 1243 C CA . ASP A 1 163 ? -3.008 2.816 18.995 1.00 93.50 163 ASP A CA 1
ATOM 1244 C C . ASP A 1 163 ? -2.514 2.531 17.562 1.00 93.50 163 ASP A C 1
ATOM 1246 O O . ASP A 1 163 ? -1.315 2.395 17.317 1.00 93.50 163 ASP A O 1
ATOM 1250 N N . SER A 1 164 ? -3.441 2.446 16.599 1.00 93.31 164 SER A N 1
ATOM 1251 C CA . SER A 1 164 ? -3.138 2.253 15.178 1.00 93.31 164 SER A CA 1
ATOM 1252 C C . SER A 1 164 ? -4.240 2.797 14.270 1.00 93.31 164 SER A C 1
ATOM 1254 O O . SER A 1 164 ? -5.378 2.991 14.704 1.00 93.31 164 SER A O 1
ATOM 1256 N N . ALA A 1 165 ? -3.918 2.978 12.989 1.00 91.56 165 ALA A N 1
ATOM 1257 C CA . ALA A 1 165 ? -4.915 3.236 11.956 1.00 91.56 165 ALA A CA 1
ATOM 1258 C C . ALA A 1 165 ? -4.597 2.515 10.644 1.00 91.56 165 ALA A C 1
ATOM 1260 O O . ALA A 1 165 ? -3.446 2.173 10.361 1.00 91.56 165 ALA A O 1
ATOM 1261 N N . GLY A 1 166 ? -5.619 2.294 9.822 1.00 89.25 166 GLY A N 1
ATOM 1262 C CA . GLY A 1 166 ? -5.484 1.681 8.506 1.00 89.25 166 GLY A CA 1
ATOM 1263 C C . GLY A 1 166 ? -6.491 2.219 7.506 1.00 89.25 166 GLY A C 1
ATOM 1264 O O . GLY A 1 166 ? -7.641 2.471 7.848 1.00 89.25 166 GLY A O 1
ATOM 1265 N N . ILE A 1 167 ? -6.056 2.362 6.260 1.00 85.94 167 ILE A N 1
ATOM 1266 C CA . ILE A 1 167 ? -6.920 2.670 5.124 1.00 85.94 167 ILE A CA 1
ATOM 1267 C C . ILE A 1 167 ? -7.084 1.411 4.284 1.00 85.94 167 ILE A C 1
ATOM 1269 O O . ILE A 1 167 ? -6.098 0.783 3.881 1.00 85.94 167 ILE A O 1
ATOM 1273 N N . TYR A 1 168 ? -8.337 1.077 3.994 1.00 84.12 168 TYR A N 1
ATOM 1274 C CA . TYR A 1 168 ? -8.726 -0.063 3.180 1.00 84.12 168 TYR A CA 1
ATOM 1275 C C . TYR A 1 168 ? -9.546 0.422 1.987 1.00 84.12 168 TYR A C 1
ATOM 1277 O O . TYR A 1 168 ? -10.520 1.147 2.168 1.00 84.12 168 TYR A O 1
ATOM 1285 N N . LEU A 1 169 ? -9.163 0.039 0.771 1.00 80.75 169 LEU A N 1
ATOM 1286 C CA . LEU A 1 169 ? -9.840 0.466 -0.457 1.00 80.75 169 LEU A CA 1
ATOM 1287 C C . LEU A 1 169 ? -10.723 -0.641 -1.016 1.00 80.75 169 LEU A C 1
ATOM 1289 O O . LEU A 1 169 ? -10.394 -1.825 -0.906 1.00 80.75 169 LEU A O 1
ATOM 1293 N N . MET A 1 170 ? -11.836 -0.245 -1.628 1.00 78.62 170 MET A N 1
ATOM 1294 C CA . MET A 1 170 ? -12.751 -1.174 -2.279 1.00 78.62 170 MET A CA 1
ATOM 1295 C C . MET A 1 170 ? -12.108 -1.787 -3.526 1.00 78.62 170 MET A C 1
ATOM 1297 O O . MET A 1 170 ? -11.362 -1.131 -4.256 1.00 78.62 170 MET A O 1
ATOM 1301 N N . THR A 1 171 ? -12.413 -3.056 -3.783 1.00 76.25 171 THR A N 1
ATOM 1302 C CA . THR A 1 171 ? -12.125 -3.707 -5.066 1.00 76.25 171 THR A CA 1
ATOM 1303 C C . THR A 1 171 ? -12.961 -3.091 -6.191 1.00 76.25 171 THR A C 1
ATOM 1305 O O . THR A 1 171 ? -13.997 -2.476 -5.946 1.00 76.25 171 THR A O 1
ATOM 1308 N N . GLU A 1 172 ? -12.546 -3.294 -7.446 1.00 71.25 172 GLU A N 1
ATOM 1309 C CA . GLU A 1 172 ? -13.320 -2.867 -8.628 1.00 71.25 172 GLU A CA 1
ATOM 1310 C C . GLU A 1 172 ? -14.726 -3.493 -8.642 1.00 71.25 172 GLU A C 1
ATOM 1312 O O . GLU A 1 172 ? -15.700 -2.830 -8.986 1.00 71.25 172 GLU A O 1
ATOM 1317 N N . SER A 1 173 ? -14.848 -4.735 -8.164 1.00 74.31 173 SER A N 1
ATOM 1318 C CA . SER A 1 173 ? -16.114 -5.449 -7.959 1.00 74.31 173 SER A CA 1
ATOM 1319 C C . SER A 1 173 ? -16.963 -4.929 -6.792 1.00 74.31 173 SER A C 1
ATOM 1321 O O . SER A 1 173 ? -18.079 -5.409 -6.611 1.00 74.31 173 SER A O 1
ATOM 1323 N N . ARG A 1 174 ? -16.453 -3.981 -5.988 1.00 77.56 174 ARG A N 1
ATOM 1324 C CA . ARG A 1 174 ? -17.113 -3.398 -4.803 1.00 77.56 174 ARG A CA 1
ATOM 1325 C C . ARG A 1 174 ? -17.653 -4.435 -3.804 1.00 77.56 174 ARG A C 1
ATOM 1327 O O . ARG A 1 174 ? -18.625 -4.185 -3.098 1.00 77.56 174 ARG A O 1
ATOM 1334 N N . ASP A 1 175 ? -16.996 -5.590 -3.704 1.00 79.50 175 ASP A N 1
ATOM 1335 C CA . ASP A 1 175 ? -17.383 -6.694 -2.813 1.00 79.50 175 ASP A CA 1
ATOM 1336 C C . ASP A 1 175 ? -16.465 -6.835 -1.585 1.00 79.50 175 ASP A C 1
ATOM 1338 O O . ASP A 1 175 ? -16.862 -7.399 -0.558 1.00 79.50 175 ASP A O 1
ATOM 1342 N N . ARG A 1 176 ? -15.235 -6.313 -1.668 1.00 80.00 176 ARG A N 1
ATOM 1343 C CA . ARG A 1 176 ? -14.195 -6.454 -0.640 1.00 80.00 176 ARG A CA 1
ATOM 1344 C C . ARG A 1 176 ? -13.446 -5.150 -0.395 1.00 80.00 176 ARG A C 1
ATOM 1346 O O . ARG A 1 176 ? -13.305 -4.333 -1.301 1.00 80.00 176 ARG A O 1
ATOM 1353 N N . LEU A 1 177 ? -12.892 -5.010 0.807 1.00 78.62 177 LEU A N 1
ATOM 1354 C CA . LEU A 1 177 ? -11.895 -3.995 1.146 1.00 78.62 177 LEU A CA 1
ATOM 1355 C C . LEU A 1 177 ? -10.517 -4.646 1.302 1.00 78.62 177 LEU A C 1
ATOM 1357 O O . LEU A 1 177 ? -10.366 -5.660 1.993 1.00 78.62 177 LEU A O 1
ATOM 1361 N N . LEU A 1 178 ? -9.513 -4.042 0.671 1.00 77.25 178 LEU A N 1
ATOM 1362 C CA . LEU A 1 178 ? -8.118 -4.469 0.721 1.00 77.25 178 LEU A CA 1
ATOM 1363 C C . LEU A 1 178 ? -7.263 -3.437 1.462 1.00 77.25 178 LEU A C 1
ATOM 1365 O O . LEU A 1 178 ? -7.456 -2.238 1.256 1.00 77.25 178 LEU A O 1
ATOM 1369 N N . PRO A 1 179 ? -6.300 -3.873 2.292 1.00 76.31 179 PRO A N 1
ATOM 1370 C CA . PRO A 1 179 ? -5.422 -2.960 3.011 1.00 76.31 179 PRO A CA 1
ATOM 1371 C C . PRO A 1 179 ? -4.554 -2.184 2.021 1.00 76.31 179 PRO A C 1
ATOM 1373 O O . PRO A 1 179 ? -3.880 -2.783 1.181 1.00 76.31 179 PRO A O 1
ATOM 1376 N N . TYR A 1 180 ? -4.559 -0.858 2.136 1.00 78.69 180 TYR A N 1
ATOM 1377 C CA . TYR A 1 180 ? -3.811 0.039 1.254 1.00 78.69 180 TYR A CA 1
ATOM 1378 C C . TYR A 1 180 ? -2.712 0.807 1.994 1.00 78.69 180 TYR A C 1
ATOM 1380 O O . TYR A 1 180 ? -1.603 0.936 1.480 1.00 78.69 180 TYR A O 1
ATOM 1388 N N . ALA A 1 181 ? -2.988 1.262 3.218 1.00 78.25 181 ALA A N 1
ATOM 1389 C CA . ALA A 1 181 ? -1.999 1.866 4.106 1.00 78.25 181 ALA A CA 1
ATOM 1390 C C . ALA A 1 181 ? -2.296 1.518 5.567 1.00 78.25 181 ALA A C 1
ATOM 1392 O O . ALA A 1 181 ? -3.439 1.246 5.931 1.00 78.25 181 ALA A O 1
ATOM 1393 N N . ALA A 1 182 ? -1.261 1.524 6.403 1.00 84.50 182 ALA A N 1
ATOM 1394 C CA . ALA A 1 182 ? -1.376 1.230 7.823 1.00 84.50 182 ALA A CA 1
ATOM 1395 C C . ALA A 1 182 ? -0.326 1.997 8.634 1.00 84.50 182 ALA A C 1
ATOM 1397 O O . ALA A 1 182 ? 0.798 2.210 8.169 1.00 84.50 182 ALA A O 1
ATOM 1398 N N . TYR A 1 183 ? -0.694 2.369 9.855 1.00 85.94 183 TYR A N 1
ATOM 1399 C CA . TYR A 1 183 ? 0.154 3.015 10.846 1.00 85.94 183 TYR A CA 1
ATOM 1400 C C . TYR A 1 183 ? 0.046 2.255 12.170 1.00 85.94 183 TYR A C 1
ATOM 1402 O O . TYR A 1 183 ? -1.055 2.094 12.686 1.00 85.94 183 TYR A O 1
ATOM 1410 N N . HIS A 1 184 ? 1.178 1.751 12.677 1.00 89.44 184 HIS A N 1
ATOM 1411 C CA . HIS A 1 184 ? 1.288 0.961 13.921 1.00 89.44 184 HIS A CA 1
ATOM 1412 C C . HIS A 1 184 ? 0.344 -0.254 14.020 1.00 89.44 184 HIS A C 1
ATOM 1414 O O . HIS A 1 184 ? 0.063 -0.759 15.103 1.00 89.44 184 HIS A O 1
ATOM 1420 N N . MET A 1 185 ? -0.130 -0.760 12.883 1.00 84.88 185 MET A N 1
ATOM 1421 C CA . MET A 1 185 ? -0.943 -1.970 12.843 1.00 84.88 185 MET A CA 1
ATOM 1422 C C . MET A 1 185 ? -0.068 -3.193 13.173 1.00 84.88 185 MET A C 1
ATOM 1424 O O . MET A 1 185 ? 0.985 -3.345 12.540 1.00 84.88 185 MET A O 1
ATOM 1428 N N . PRO A 1 186 ? -0.482 -4.079 14.099 1.00 80.75 186 PRO A N 1
ATOM 1429 C CA . PRO A 1 186 ? 0.232 -5.326 14.367 1.00 80.75 186 PRO A CA 1
ATOM 1430 C C . PRO A 1 186 ? 0.421 -6.159 13.089 1.00 80.75 186 PRO A C 1
ATOM 1432 O O . PRO A 1 186 ? -0.487 -6.251 12.253 1.00 80.75 186 PRO A O 1
ATOM 1435 N N . LYS A 1 187 ? 1.608 -6.754 12.907 1.00 77.38 187 LYS A N 1
ATOM 1436 C CA . LYS A 1 187 ? 1.975 -7.453 11.659 1.00 77.38 187 LYS A CA 1
ATOM 1437 C C . LYS A 1 187 ? 1.074 -8.660 11.402 1.00 77.38 187 LYS A C 1
ATOM 1439 O O . LYS A 1 187 ? 0.629 -8.871 10.276 1.00 77.38 187 LYS A O 1
ATOM 1444 N N . GLU A 1 188 ? 0.745 -9.391 12.458 1.00 79.06 188 GLU A N 1
ATOM 1445 C CA . GLU A 1 188 ? -0.100 -10.587 12.446 1.00 79.06 188 GLU A CA 1
ATOM 1446 C C . GLU A 1 188 ? -1.505 -10.254 11.929 1.00 79.06 188 GLU A C 1
ATOM 1448 O O . GLU A 1 188 ? -2.110 -11.001 11.154 1.00 79.06 188 GLU A O 1
ATOM 1453 N N . ILE A 1 189 ? -2.002 -9.079 12.313 1.00 77.62 189 ILE A N 1
ATOM 1454 C CA . ILE A 1 189 ? -3.297 -8.560 11.887 1.00 77.62 189 ILE A CA 1
ATOM 1455 C C . ILE A 1 189 ? -3.259 -8.153 10.411 1.00 77.62 189 ILE A C 1
ATOM 1457 O O . ILE A 1 189 ? -4.144 -8.538 9.644 1.00 77.62 189 ILE A O 1
ATOM 1461 N N . LEU A 1 190 ? -2.220 -7.428 9.981 1.00 72.75 190 LEU A N 1
ATOM 1462 C CA . LEU A 1 190 ? -2.053 -7.051 8.573 1.00 72.75 190 LEU A CA 1
ATOM 1463 C C . LEU A 1 190 ? -2.001 -8.272 7.652 1.00 72.75 190 LEU A C 1
ATOM 1465 O O . LEU A 1 190 ? -2.659 -8.290 6.609 1.00 72.75 190 LEU A O 1
ATOM 1469 N N . ASP A 1 191 ? -1.246 -9.297 8.034 1.00 75.88 191 ASP A N 1
ATOM 1470 C CA . ASP A 1 191 ? -1.113 -10.515 7.238 1.00 75.88 191 ASP A CA 1
ATOM 1471 C C . ASP A 1 191 ? -2.412 -11.325 7.206 1.00 75.88 191 ASP A C 1
ATOM 1473 O O . ASP A 1 191 ? -2.764 -11.891 6.166 1.00 75.88 191 ASP A O 1
ATOM 1477 N N . THR A 1 192 ? -3.180 -11.310 8.297 1.00 74.69 192 THR A N 1
ATOM 1478 C CA . THR A 1 192 ? -4.515 -11.918 8.342 1.00 74.69 192 THR A CA 1
ATOM 1479 C C . THR A 1 192 ? -5.475 -11.224 7.378 1.00 74.69 192 THR A C 1
ATOM 1481 O O . THR A 1 192 ? -6.095 -11.899 6.555 1.00 74.69 192 THR A O 1
ATOM 1484 N N . ILE A 1 193 ? -5.543 -9.887 7.392 1.00 71.81 193 ILE A N 1
ATOM 1485 C CA . ILE A 1 193 ? -6.438 -9.123 6.505 1.00 71.81 193 ILE A CA 1
ATOM 1486 C C . ILE A 1 193 ? -6.039 -9.287 5.030 1.00 71.81 193 ILE A C 1
ATOM 1488 O O . ILE A 1 193 ? -6.899 -9.383 4.154 1.00 71.81 193 ILE A O 1
ATOM 1492 N N . ARG A 1 194 ? -4.737 -9.382 4.729 1.00 70.75 194 ARG A N 1
ATOM 1493 C CA . ARG A 1 194 ? -4.255 -9.669 3.365 1.00 70.75 194 ARG A CA 1
ATOM 1494 C C . ARG A 1 194 ? -4.720 -11.030 2.851 1.00 70.75 194 ARG A C 1
ATOM 1496 O O . ARG A 1 194 ? -5.050 -11.152 1.675 1.00 70.75 194 ARG A O 1
ATOM 1503 N N . ARG A 1 195 ? -4.734 -12.052 3.713 1.00 74.00 195 ARG A N 1
ATOM 1504 C CA . ARG A 1 195 ? -5.181 -13.413 3.362 1.00 74.00 195 ARG A CA 1
ATOM 1505 C C . ARG A 1 195 ? -6.702 -13.536 3.331 1.00 74.00 195 ARG A C 1
ATOM 1507 O O . ARG A 1 195 ? -7.238 -14.314 2.546 1.00 74.00 195 ARG A O 1
ATOM 1514 N N . ARG A 1 196 ? -7.393 -12.790 4.193 1.00 74.50 196 ARG A N 1
ATOM 1515 C CA . ARG A 1 196 ? -8.850 -12.795 4.350 1.00 74.50 196 ARG A CA 1
ATOM 1516 C C . ARG A 1 196 ? -9.373 -11.355 4.292 1.00 74.50 196 ARG A C 1
ATOM 1518 O O . ARG A 1 196 ? -9.524 -10.723 5.337 1.00 74.50 196 ARG A O 1
ATOM 1525 N N . PRO A 1 197 ? -9.643 -10.840 3.078 1.00 70.38 197 PRO A N 1
ATOM 1526 C CA . PRO A 1 197 ? -10.160 -9.492 2.887 1.00 70.38 197 PRO A CA 1
ATOM 1527 C C . PRO A 1 197 ? -11.468 -9.254 3.634 1.00 70.38 197 PRO A C 1
ATOM 1529 O O . PRO A 1 197 ? -12.290 -10.160 3.802 1.00 70.38 197 PRO A O 1
ATOM 1532 N N . ILE A 1 198 ? -11.690 -8.002 4.014 1.00 76.00 198 ILE A N 1
ATOM 1533 C CA . ILE A 1 198 ? -12.922 -7.579 4.673 1.00 76.00 198 ILE A CA 1
ATOM 1534 C C . ILE A 1 198 ? -14.045 -7.586 3.634 1.00 76.00 198 ILE A C 1
ATOM 1536 O O . ILE A 1 198 ? -13.926 -6.950 2.589 1.00 76.00 198 ILE A O 1
ATOM 1540 N N . ILE A 1 199 ? -15.139 -8.296 3.904 1.00 76.88 199 ILE A N 1
ATOM 1541 C CA . ILE A 1 199 ? -16.288 -8.355 2.989 1.00 76.88 199 ILE A CA 1
ATOM 1542 C C . ILE A 1 199 ? -17.176 -7.126 3.218 1.00 76.88 199 ILE A C 1
ATOM 1544 O O . ILE A 1 199 ? -17.646 -6.915 4.339 1.00 76.88 199 ILE A O 1
ATOM 1548 N N . LEU A 1 200 ? -17.439 -6.356 2.154 1.00 69.94 200 LEU A N 1
ATOM 1549 C CA . LEU A 1 200 ? -18.178 -5.083 2.204 1.00 69.94 200 LEU A CA 1
ATOM 1550 C C . LEU A 1 200 ? -19.625 -5.220 2.665 1.00 69.94 200 LEU A C 1
ATOM 1552 O O . LEU A 1 200 ? -20.165 -4.291 3.251 1.00 69.94 200 LEU A O 1
ATOM 1556 N N . LYS A 1 201 ? -20.243 -6.387 2.462 1.00 71.62 201 LYS A N 1
ATOM 1557 C CA . LYS A 1 201 ? -21.639 -6.643 2.849 1.00 71.62 201 LYS A CA 1
ATOM 1558 C C . LYS A 1 201 ? -21.931 -6.434 4.341 1.00 71.62 201 LYS A C 1
ATOM 1560 O O . LYS A 1 201 ? -23.099 -6.401 4.701 1.00 71.62 201 LYS A O 1
ATOM 1565 N N . HIS A 1 202 ? -20.905 -6.354 5.189 1.00 69.75 202 HIS A N 1
ATOM 1566 C CA . HIS A 1 202 ? -21.045 -6.063 6.617 1.00 69.75 202 HIS A CA 1
ATOM 1567 C C . HIS A 1 202 ? -21.097 -4.552 6.929 1.00 69.75 202 HIS A C 1
ATOM 1569 O O . HIS A 1 202 ? -21.301 -4.194 8.079 1.00 69.75 202 HIS A O 1
ATOM 1575 N N . PHE A 1 203 ? -20.922 -3.680 5.926 1.00 69.12 203 PHE A N 1
ATOM 1576 C CA . PHE A 1 203 ? -20.821 -2.216 6.053 1.00 69.12 203 PHE A CA 1
ATOM 1577 C C . PHE A 1 203 ? -21.672 -1.493 4.988 1.00 69.12 203 PHE A C 1
ATOM 1579 O O . PHE A 1 203 ? -21.180 -0.627 4.265 1.00 69.12 203 PHE A O 1
ATOM 1586 N N . GLN A 1 204 ? -22.933 -1.903 4.811 1.00 66.81 204 GLN A N 1
ATOM 1587 C CA . GLN A 1 204 ? -23.754 -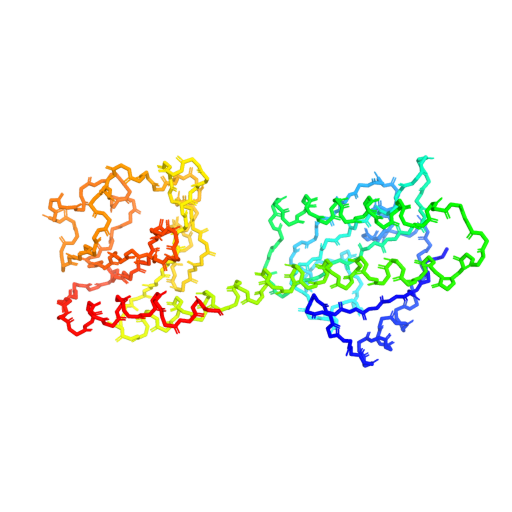1.481 3.659 1.00 66.81 204 GLN A CA 1
ATOM 1588 C C . GLN A 1 204 ? -24.298 -0.055 3.739 1.00 66.81 204 GLN A C 1
ATOM 1590 O O . GLN A 1 204 ? -24.582 0.540 2.704 1.00 66.81 204 GLN A O 1
ATOM 1595 N N . ASP A 1 205 ? -24.454 0.495 4.939 1.00 78.00 205 ASP A N 1
ATOM 1596 C CA . ASP A 1 205 ? -24.998 1.844 5.121 1.00 78.00 205 ASP A CA 1
ATOM 1597 C C . ASP A 1 205 ? -24.005 2.950 4.731 1.00 78.00 205 ASP A C 1
ATOM 1599 O O . ASP A 1 205 ? -24.396 4.111 4.570 1.00 78.00 205 ASP A O 1
ATOM 1603 N N . LEU A 1 206 ? -22.730 2.582 4.534 1.00 76.69 206 LEU A N 1
ATOM 1604 C CA . LEU A 1 206 ? -21.643 3.482 4.167 1.00 76.69 206 LEU A CA 1
ATOM 1605 C C . LEU A 1 206 ? -21.536 4.682 5.125 1.00 76.69 206 LEU A C 1
ATOM 1607 O O . LEU A 1 206 ? -21.178 5.788 4.701 1.00 76.69 206 LEU A O 1
ATOM 1611 N N . GLN A 1 207 ? -21.872 4.461 6.399 1.00 84.50 207 GLN A N 1
ATOM 1612 C CA . GLN A 1 207 ? -21.796 5.450 7.472 1.00 84.50 207 GLN A CA 1
ATOM 1613 C C . GLN A 1 207 ? -20.574 5.222 8.357 1.00 84.50 207 GLN A C 1
ATOM 1615 O O . GLN A 1 207 ? -19.923 4.175 8.311 1.00 84.50 207 GLN A O 1
ATOM 1620 N N . THR A 1 208 ? -20.258 6.230 9.166 1.00 88.56 208 THR A N 1
ATOM 1621 C CA . THR A 1 208 ? -19.255 6.095 10.216 1.00 88.56 208 THR A CA 1
ATOM 1622 C C . THR A 1 208 ? -19.812 5.242 11.349 1.00 88.56 208 THR A C 1
ATOM 1624 O O . THR A 1 208 ? -20.811 5.600 11.971 1.00 88.56 208 THR A O 1
ATOM 1627 N N . HIS A 1 209 ? -19.129 4.143 11.651 1.00 89.94 209 HIS A N 1
ATOM 1628 C CA . HIS A 1 209 ? -19.422 3.282 12.795 1.00 89.94 209 HIS A CA 1
ATOM 1629 C C . HIS A 1 209 ? -18.320 3.414 13.823 1.00 89.94 209 HIS A C 1
ATOM 1631 O O . HIS A 1 209 ? -17.141 3.459 13.477 1.00 89.94 209 HIS A O 1
ATOM 1637 N N . TRP A 1 210 ? -18.673 3.428 15.098 1.00 93.06 210 TRP A N 1
ATOM 1638 C CA . TRP A 1 210 ? -17.686 3.417 16.164 1.00 93.06 210 TRP A CA 1
ATOM 1639 C C . TRP A 1 210 ? -18.215 2.660 17.369 1.00 93.06 210 TRP A C 1
ATOM 1641 O O . TRP A 1 210 ? -19.419 2.596 17.594 1.00 93.06 210 TRP A O 1
ATOM 1651 N N . SER A 1 211 ? -17.300 2.104 18.154 1.00 93.50 211 SER A N 1
ATOM 1652 C CA . SER A 1 211 ? -17.637 1.476 19.423 1.00 93.50 211 SER A CA 1
ATOM 1653 C C . SER A 1 211 ? -16.523 1.654 20.438 1.00 93.50 211 SER A C 1
ATOM 1655 O O . SER A 1 211 ? -15.339 1.521 20.117 1.00 93.50 211 SER A O 1
ATOM 1657 N N . ALA A 1 212 ? -16.918 1.915 21.683 1.00 94.56 212 ALA A N 1
ATOM 1658 C CA . ALA A 1 212 ? -16.025 1.867 22.835 1.00 94.56 212 ALA A CA 1
ATOM 1659 C C . ALA A 1 212 ? -15.818 0.430 23.358 1.00 94.56 212 ALA A C 1
ATOM 1661 O O . ALA A 1 212 ? -14.918 0.211 24.171 1.00 94.56 212 ALA A O 1
ATOM 1662 N N . ASP A 1 213 ? -16.627 -0.535 22.904 1.00 93.19 213 ASP A N 1
ATOM 1663 C CA . ASP A 1 213 ? -16.583 -1.938 23.325 1.00 93.19 213 ASP A CA 1
ATOM 1664 C C . ASP A 1 213 ? -16.904 -2.886 22.160 1.00 93.19 213 ASP A C 1
ATOM 1666 O O . ASP A 1 213 ? -17.909 -3.596 22.153 1.00 93.19 213 ASP A O 1
ATOM 1670 N N . VAL A 1 214 ? -16.013 -2.896 21.168 1.00 92.75 214 VAL A N 1
ATOM 1671 C CA . VAL A 1 214 ? -16.138 -3.694 19.935 1.00 92.75 214 VAL A CA 1
ATOM 1672 C C . VAL A 1 214 ? -16.479 -5.171 20.196 1.00 92.75 214 VAL A C 1
ATOM 1674 O O . VAL A 1 214 ? -17.349 -5.681 19.493 1.00 92.75 214 VAL A O 1
ATOM 1677 N N . PRO A 1 215 ? -15.883 -5.878 21.185 1.00 90.38 215 PRO A N 1
ATOM 1678 C CA . PRO A 1 215 ? -16.213 -7.285 21.428 1.00 90.38 215 PRO A CA 1
ATOM 1679 C C . PRO A 1 215 ? -17.692 -7.549 21.742 1.00 90.38 215 PRO A C 1
ATOM 1681 O O . PRO A 1 215 ? -18.203 -8.615 21.400 1.00 90.38 215 PRO A O 1
ATOM 1684 N N . ASN A 1 216 ? -18.375 -6.590 22.374 1.00 91.06 216 ASN A N 1
ATOM 1685 C CA . ASN A 1 216 ? -19.764 -6.731 22.816 1.00 91.06 216 ASN A CA 1
ATOM 1686 C C . ASN A 1 216 ? -20.756 -5.950 21.943 1.00 91.06 216 ASN A C 1
ATOM 1688 O O . ASN A 1 216 ? -21.958 -5.991 22.195 1.00 91.06 216 ASN A O 1
ATOM 1692 N N . ASP A 1 217 ? -20.274 -5.238 20.925 1.00 90.62 217 ASP A N 1
ATOM 1693 C CA . ASP A 1 217 ? -21.106 -4.381 20.092 1.00 90.62 217 ASP A CA 1
ATOM 1694 C C . ASP A 1 217 ? -21.755 -5.180 18.943 1.00 90.62 217 ASP A C 1
ATOM 1696 O O . ASP A 1 217 ? -21.033 -5.801 18.151 1.00 90.62 217 ASP A O 1
ATOM 1700 N N . PRO A 1 218 ? -23.097 -5.184 18.808 1.00 87.12 218 PRO A N 1
ATOM 1701 C CA . PRO A 1 218 ? -23.799 -5.874 17.725 1.00 87.12 218 PRO A CA 1
ATOM 1702 C C . PRO A 1 218 ? -23.378 -5.429 16.316 1.00 87.12 218 PRO A C 1
ATOM 1704 O O . PRO A 1 218 ? -23.389 -6.243 15.390 1.00 87.12 218 PRO A O 1
ATOM 1707 N N . VAL A 1 219 ? -22.966 -4.168 16.149 1.00 85.50 219 VAL A N 1
ATOM 1708 C CA . VAL A 1 219 ? -22.497 -3.621 14.863 1.00 85.50 219 VAL A CA 1
ATOM 1709 C C . VAL A 1 219 ? -21.181 -4.277 14.433 1.00 85.50 219 VAL A C 1
ATOM 1711 O O . VAL A 1 219 ? -20.921 -4.467 13.244 1.00 85.50 219 VAL A O 1
ATOM 1714 N N . PHE A 1 220 ? -20.365 -4.711 15.396 1.00 87.62 220 PHE A N 1
ATOM 1715 C CA . PHE A 1 220 ? -19.028 -5.254 15.165 1.00 87.62 220 PHE A CA 1
ATOM 1716 C C . PHE A 1 220 ? -18.961 -6.787 15.289 1.00 87.62 220 PHE A C 1
ATOM 1718 O O . PHE A 1 220 ? -17.928 -7.355 15.637 1.00 87.62 220 PHE A O 1
ATOM 1725 N N . GLN A 1 221 ? -20.037 -7.497 14.932 1.00 84.62 221 GLN A N 1
ATOM 1726 C CA . GLN A 1 221 ? -20.097 -8.968 15.017 1.00 84.62 221 GLN A CA 1
ATOM 1727 C C . GLN A 1 221 ? -19.590 -9.711 13.771 1.00 84.62 221 GLN A C 1
ATOM 1729 O O . GLN A 1 221 ? -19.529 -10.946 13.756 1.00 84.62 221 GLN A O 1
ATOM 1734 N N . ALA A 1 222 ? -19.202 -8.988 12.717 1.00 81.94 222 ALA A N 1
ATOM 1735 C CA . ALA A 1 222 ? -18.653 -9.600 11.511 1.00 81.94 222 ALA A CA 1
ATOM 1736 C C . ALA A 1 222 ? -17.397 -10.448 11.828 1.00 81.94 222 ALA A C 1
ATOM 1738 O O . ALA A 1 222 ? -16.571 -10.035 12.647 1.00 81.94 222 ALA A O 1
ATOM 1739 N N . PRO A 1 223 ? -17.172 -11.593 11.144 1.00 80.62 223 PRO A N 1
ATOM 1740 C CA . PRO A 1 223 ? -16.074 -12.516 11.467 1.00 80.62 223 PRO A CA 1
ATOM 1741 C C . PRO A 1 223 ? -14.674 -11.889 11.506 1.00 80.62 223 PRO A C 1
ATOM 1743 O O . PRO A 1 223 ? -13.789 -12.409 12.184 1.00 80.62 223 PRO A O 1
ATOM 1746 N N . ILE A 1 224 ? -14.467 -10.780 10.791 1.00 76.88 224 ILE A N 1
ATOM 1747 C CA . ILE A 1 224 ? -13.196 -10.056 10.784 1.00 76.88 224 ILE A CA 1
ATOM 1748 C C . ILE A 1 224 ? -12.853 -9.453 12.153 1.00 76.88 224 ILE A C 1
ATOM 1750 O O . ILE A 1 224 ? -11.695 -9.499 12.554 1.00 76.88 224 ILE A O 1
ATOM 1754 N N . PHE A 1 225 ? -13.838 -8.969 12.913 1.00 83.12 225 PHE A N 1
ATOM 1755 C CA . PHE A 1 225 ? -13.610 -8.343 14.220 1.00 83.12 225 PHE A CA 1
ATOM 1756 C C . PHE A 1 225 ? -13.233 -9.352 15.305 1.00 83.12 225 PHE A C 1
ATOM 1758 O O . PHE A 1 225 ? -12.545 -9.013 16.258 1.00 83.12 225 PHE A O 1
ATOM 1765 N N . ARG A 1 226 ? -13.564 -10.634 15.119 1.00 79.19 226 ARG A N 1
ATOM 1766 C CA . ARG A 1 226 ? -13.057 -11.709 15.990 1.00 79.19 226 ARG A CA 1
ATOM 1767 C C . ARG A 1 226 ? -11.565 -11.974 15.785 1.00 79.19 226 ARG A C 1
ATOM 1769 O O . ARG A 1 226 ? -10.886 -12.409 16.704 1.00 79.19 226 ARG A O 1
ATOM 1776 N N . GLN A 1 227 ? -11.064 -11.725 14.576 1.00 71.88 227 GLN A N 1
ATOM 1777 C CA . GLN A 1 227 ? -9.642 -11.845 14.225 1.00 71.88 227 GLN A CA 1
ATOM 1778 C C . GLN A 1 227 ? -8.874 -10.541 14.500 1.00 71.88 227 GLN A C 1
ATOM 1780 O O . GLN A 1 227 ? -7.647 -10.535 14.526 1.00 71.88 227 GLN A O 1
ATOM 1785 N N . PHE A 1 228 ? -9.608 -9.450 14.721 1.00 77.62 228 PHE A N 1
ATOM 1786 C CA . PHE A 1 228 ? -9.132 -8.102 15.002 1.00 77.62 228 PHE A CA 1
ATOM 1787 C C . PHE A 1 228 ? -9.741 -7.642 16.338 1.00 77.62 228 PHE A C 1
ATOM 1789 O O . PHE A 1 228 ? -10.675 -6.840 16.327 1.00 77.62 228 PHE A O 1
ATOM 1796 N N . PRO A 1 229 ? -9.283 -8.156 17.498 1.00 80.31 229 PRO A N 1
ATOM 1797 C CA . PRO A 1 229 ? -9.935 -7.910 18.784 1.00 80.31 229 PRO A CA 1
ATOM 1798 C C . PRO A 1 229 ? -9.550 -6.536 19.352 1.00 80.31 229 PRO A C 1
ATOM 1800 O O . PRO A 1 229 ? -9.031 -6.418 20.462 1.00 80.31 229 PRO A O 1
ATOM 1803 N N . ALA A 1 230 ? -9.769 -5.477 18.572 1.00 90.38 230 ALA A N 1
ATOM 1804 C CA . ALA A 1 230 ? -9.717 -4.121 19.087 1.00 90.38 230 ALA A CA 1
ATOM 1805 C C . ALA A 1 230 ? -10.728 -3.991 20.230 1.00 90.38 230 ALA A C 1
ATOM 1807 O O . ALA A 1 230 ? -11.821 -4.548 20.172 1.00 90.38 230 ALA A O 1
ATOM 1808 N N . LYS A 1 231 ? -10.364 -3.262 21.282 1.00 93.69 231 LYS A N 1
ATOM 1809 C CA . LYS A 1 231 ? -11.281 -2.934 22.378 1.00 93.69 231 LYS A CA 1
ATOM 1810 C C . LYS A 1 231 ? -12.222 -1.810 21.965 1.00 93.69 231 LYS A C 1
ATOM 1812 O O . LYS A 1 231 ? -13.392 -1.820 22.333 1.00 93.69 231 LYS A O 1
ATOM 1817 N N . SER A 1 232 ? -11.715 -0.868 21.175 1.00 95.25 232 SER A N 1
ATOM 1818 C CA . SER A 1 232 ? -12.488 0.234 20.605 1.00 95.25 232 SER A CA 1
ATOM 1819 C C . SER A 1 232 ? -12.050 0.500 19.173 1.00 95.25 232 SER A C 1
ATOM 1821 O O . SER A 1 232 ? -10.899 0.239 18.810 1.00 95.25 232 SER A O 1
ATOM 1823 N N . LEU A 1 233 ? -12.966 0.999 18.351 1.00 93.12 233 LEU A N 1
ATOM 1824 C CA . LEU A 1 233 ? -12.747 1.170 16.919 1.00 93.12 233 LEU A CA 1
ATOM 1825 C C . LEU A 1 233 ? -13.614 2.306 16.381 1.00 93.12 233 LEU A C 1
ATOM 1827 O O . LEU A 1 233 ? -14.772 2.427 16.765 1.00 93.12 233 LEU A O 1
ATOM 1831 N N . ILE A 1 234 ? -13.057 3.094 15.465 1.00 92.81 234 ILE A N 1
ATOM 1832 C CA . ILE A 1 234 ? -13.795 3.974 14.553 1.00 92.81 234 ILE A CA 1
ATOM 1833 C C . ILE A 1 234 ? -13.572 3.444 13.139 1.00 92.81 234 ILE A C 1
ATOM 1835 O O . ILE A 1 234 ? -12.433 3.168 12.765 1.00 92.81 234 ILE A O 1
ATOM 1839 N N . LEU A 1 235 ? -14.640 3.322 12.358 1.00 90.31 235 LEU A N 1
ATOM 1840 C CA . LEU A 1 235 ? -14.646 3.021 10.931 1.00 90.31 235 LEU A CA 1
ATOM 1841 C C . LEU A 1 235 ? -15.368 4.148 10.207 1.00 90.31 235 LEU A C 1
ATOM 1843 O O . LEU A 1 235 ? -16.584 4.253 10.306 1.00 90.31 235 LEU A O 1
ATOM 1847 N N . ALA A 1 236 ? -14.629 4.971 9.473 1.00 89.88 236 ALA A N 1
ATOM 1848 C CA . ALA A 1 236 ? -15.180 6.080 8.708 1.00 89.88 236 ALA A CA 1
ATOM 1849 C C . ALA A 1 236 ? -15.042 5.832 7.197 1.00 89.88 236 ALA A C 1
ATOM 1851 O O . ALA A 1 236 ? -13.983 5.388 6.740 1.00 89.88 236 ALA A O 1
ATOM 1852 N N . PRO A 1 237 ? -16.071 6.124 6.388 1.00 87.38 237 PRO A N 1
ATOM 1853 C CA . PRO A 1 237 ? -16.007 5.969 4.941 1.00 87.38 237 PRO A CA 1
ATOM 1854 C C . PRO A 1 237 ? -15.041 6.983 4.312 1.00 87.38 237 PRO A C 1
ATOM 1856 O O . PRO A 1 237 ? -15.071 8.176 4.607 1.00 87.38 237 PRO A O 1
ATOM 1859 N N . LEU A 1 238 ? -14.221 6.518 3.370 1.00 83.56 238 LEU A N 1
ATOM 1860 C CA . LEU A 1 238 ? -13.417 7.378 2.501 1.00 83.56 238 LEU A CA 1
ATOM 1861 C C . LEU A 1 238 ? -14.231 7.737 1.264 1.00 83.56 238 LEU A C 1
ATOM 1863 O O . LEU A 1 238 ? -14.611 6.849 0.500 1.00 83.56 238 LEU A O 1
ATOM 1867 N N . ARG A 1 239 ? -14.490 9.029 1.055 1.00 78.69 239 ARG A N 1
ATOM 1868 C CA . ARG A 1 239 ? -15.301 9.532 -0.061 1.00 78.69 239 ARG A CA 1
ATOM 1869 C C . ARG A 1 239 ? -14.423 10.208 -1.111 1.00 78.69 239 ARG A C 1
ATOM 1871 O O . ARG A 1 239 ? -13.574 11.025 -0.777 1.00 78.69 239 ARG A O 1
ATOM 1878 N N . ALA A 1 240 ? -14.667 9.877 -2.373 1.00 70.44 240 ALA A N 1
ATOM 1879 C CA . ALA A 1 240 ? -14.189 10.610 -3.541 1.00 70.44 240 ALA A CA 1
ATOM 1880 C C . ALA A 1 240 ? -15.391 11.191 -4.307 1.00 70.44 240 ALA A C 1
ATOM 1882 O O . ALA A 1 240 ? -16.540 10.994 -3.904 1.00 70.44 240 ALA A O 1
ATOM 1883 N N . LYS A 1 241 ? -15.138 11.893 -5.423 1.00 64.94 241 LYS A N 1
ATOM 1884 C CA . LYS A 1 241 ? -16.196 12.494 -6.261 1.00 64.94 241 LYS A CA 1
ATOM 1885 C C . LYS A 1 241 ? -17.313 11.506 -6.628 1.00 64.94 241 LYS A C 1
ATOM 1887 O O . LYS A 1 241 ? -18.478 11.877 -6.561 1.00 64.94 241 LYS A O 1
ATOM 1892 N N . ASP A 1 242 ? -16.959 10.255 -6.919 1.00 66.50 242 ASP A N 1
ATOM 1893 C CA . ASP A 1 242 ? -17.893 9.230 -7.409 1.00 66.50 242 ASP A CA 1
ATOM 1894 C C . ASP A 1 242 ? -18.418 8.291 -6.302 1.00 66.50 242 ASP A C 1
ATOM 1896 O O . ASP A 1 242 ? -18.888 7.179 -6.570 1.00 66.50 242 ASP A O 1
ATOM 1900 N N . GLY A 1 243 ? -18.326 8.721 -5.037 1.00 76.12 243 GLY A N 1
ATOM 1901 C CA . GLY A 1 243 ? -18.873 8.013 -3.880 1.00 76.12 243 GLY A CA 1
ATOM 1902 C C . GLY A 1 243 ? -17.817 7.442 -2.933 1.00 76.12 243 GLY A C 1
ATOM 1903 O O . GLY A 1 243 ? -16.679 7.907 -2.872 1.00 76.12 243 GLY A O 1
ATOM 1904 N N . VAL A 1 244 ? -18.215 6.454 -2.128 1.00 82.38 244 VAL A N 1
ATOM 1905 C CA . VAL A 1 244 ? -17.314 5.819 -1.157 1.00 82.38 244 VAL A CA 1
ATOM 1906 C C . VAL A 1 244 ? -16.345 4.890 -1.883 1.00 82.38 244 VAL A C 1
ATOM 1908 O O . VAL A 1 244 ? -16.762 4.000 -2.617 1.00 82.38 244 VAL A O 1
ATOM 1911 N N . ILE A 1 245 ? -15.051 5.101 -1.658 1.00 80.62 245 ILE A N 1
ATOM 1912 C CA . ILE A 1 245 ? -13.954 4.345 -2.277 1.00 80.62 245 ILE A CA 1
ATOM 1913 C C . ILE A 1 245 ? -13.241 3.415 -1.291 1.00 80.62 245 ILE A C 1
ATOM 1915 O O . ILE A 1 245 ? -12.406 2.603 -1.690 1.00 80.62 245 ILE A O 1
ATOM 1919 N N . GLY A 1 246 ? -13.543 3.522 0.003 1.00 83.75 246 GLY A N 1
ATOM 1920 C CA . GLY A 1 246 ? -12.869 2.750 1.037 1.00 83.75 246 GLY A CA 1
ATOM 1921 C C . GLY A 1 246 ? -13.300 3.122 2.447 1.00 83.75 246 GLY A C 1
ATOM 1922 O O . GLY A 1 246 ? -14.314 3.788 2.644 1.00 83.75 246 GLY A O 1
ATOM 1923 N N . VAL A 1 247 ? -12.502 2.697 3.421 1.00 87.19 247 VAL A N 1
ATOM 1924 C CA . VAL A 1 247 ? -12.715 2.927 4.852 1.00 87.19 247 VAL A CA 1
ATOM 1925 C C . VAL A 1 247 ? -11.390 3.291 5.518 1.00 87.19 247 VAL A C 1
ATOM 1927 O O . VAL A 1 247 ? -10.358 2.673 5.248 1.00 87.19 247 VAL A O 1
ATOM 1930 N N . LEU A 1 248 ? -11.436 4.280 6.404 1.00 89.25 248 LEU A N 1
ATOM 1931 C CA . LEU A 1 248 ? -10.410 4.600 7.387 1.00 89.25 248 LEU A CA 1
ATOM 1932 C C . LEU A 1 248 ? -10.809 3.974 8.725 1.00 89.25 248 LEU A C 1
ATOM 1934 O O . LEU A 1 248 ? -11.906 4.212 9.221 1.00 89.25 248 LEU A O 1
ATOM 1938 N N . ALA A 1 249 ? -9.917 3.180 9.303 1.00 90.31 249 ALA A N 1
ATOM 1939 C CA . ALA A 1 249 ? -10.097 2.548 10.599 1.00 90.31 249 ALA A CA 1
ATOM 1940 C C . ALA A 1 249 ? -9.096 3.108 11.610 1.00 90.31 249 ALA A C 1
ATOM 1942 O O . ALA A 1 249 ? -7.904 3.123 11.312 1.00 90.31 249 ALA A O 1
ATOM 1943 N N . CYS A 1 250 ? -9.553 3.481 12.804 1.00 93.81 250 CYS A N 1
ATOM 1944 C CA . CYS A 1 250 ? -8.709 3.849 13.947 1.00 93.81 250 CYS A CA 1
ATOM 1945 C C . CYS A 1 250 ? -9.016 2.909 15.114 1.00 93.81 250 CYS A C 1
ATOM 1947 O O . CYS A 1 250 ? -10.165 2.840 15.548 1.00 93.81 250 CYS A O 1
ATOM 1949 N N . ALA A 1 251 ? -8.018 2.174 15.604 1.00 93.56 251 ALA A N 1
ATOM 1950 C CA . ALA A 1 251 ? -8.208 1.086 16.563 1.00 93.56 251 ALA A CA 1
ATOM 1951 C C . ALA A 1 251 ? -7.421 1.299 17.862 1.00 93.56 251 ALA A C 1
ATOM 1953 O O . ALA A 1 251 ? -6.262 1.723 17.839 1.00 93.56 251 ALA A O 1
ATOM 1954 N N . TRP A 1 252 ? -8.043 0.921 18.980 1.00 94.94 252 TRP A N 1
ATOM 1955 C CA . TRP A 1 252 ? -7.421 0.813 20.298 1.00 94.94 252 TRP A CA 1
ATOM 1956 C C . TRP A 1 252 ? -7.395 -0.653 20.718 1.00 94.94 252 TRP A C 1
ATOM 1958 O O . TRP A 1 252 ? -8.433 -1.312 20.799 1.00 94.94 252 TRP A O 1
ATOM 1968 N N . TRP A 1 253 ? -6.203 -1.168 20.990 1.00 90.50 253 TRP A N 1
ATOM 1969 C CA . TRP A 1 253 ? -5.947 -2.576 21.296 1.00 90.50 253 TRP A CA 1
ATOM 1970 C C . TRP A 1 253 ? -5.870 -2.817 22.793 1.00 90.50 253 TRP A C 1
ATOM 1972 O O . TRP A 1 253 ? -6.368 -3.807 23.327 1.00 90.50 253 TRP A O 1
ATOM 1982 N N . THR A 1 254 ? -5.209 -1.894 23.484 1.00 85.94 254 THR A N 1
ATOM 1983 C CA . THR A 1 254 ? -4.788 -2.092 24.873 1.00 85.94 254 THR A CA 1
ATOM 1984 C C . THR A 1 254 ? -5.821 -1.581 25.866 1.00 85.94 254 THR A C 1
ATOM 1986 O O . THR A 1 254 ? -5.993 -2.165 26.939 1.00 85.94 254 THR A O 1
ATOM 1989 N N . ARG A 1 255 ? -6.594 -0.559 25.486 1.00 89.19 255 ARG A N 1
ATOM 1990 C CA . ARG A 1 255 ? -7.602 0.096 26.328 1.00 89.19 255 ARG A CA 1
ATOM 1991 C C . ARG A 1 255 ? -8.928 0.278 25.601 1.00 89.19 255 ARG A C 1
ATOM 1993 O O . ARG A 1 255 ? -8.950 0.413 24.384 1.00 89.19 255 ARG A O 1
ATOM 2000 N N . ARG A 1 256 ? -10.021 0.319 26.366 1.00 92.06 256 ARG A N 1
ATOM 2001 C CA . ARG A 1 256 ? -11.276 0.884 25.863 1.00 92.06 256 ARG A CA 1
ATOM 2002 C C . ARG A 1 256 ? -11.122 2.402 25.790 1.00 92.06 256 ARG A C 1
ATOM 2004 O O . ARG A 1 256 ? -10.568 3.009 26.706 1.00 92.06 256 ARG A O 1
ATOM 2011 N N . HIS A 1 257 ? -11.594 2.996 24.707 1.00 93.81 257 HIS A N 1
ATOM 2012 C CA . HIS A 1 257 ? -11.574 4.429 24.453 1.00 93.81 257 HIS A CA 1
ATOM 2013 C C . HIS A 1 257 ? -12.996 4.905 24.187 1.00 93.81 257 HIS A C 1
ATOM 2015 O O . HIS A 1 257 ? -13.711 4.348 23.353 1.00 93.81 257 HIS A O 1
ATOM 2021 N N . ARG A 1 258 ? -13.419 5.933 24.922 1.00 92.06 258 ARG A N 1
ATOM 2022 C CA . ARG A 1 258 ? -14.733 6.539 24.732 1.00 92.06 258 ARG A CA 1
ATOM 2023 C C . ARG A 1 258 ? -14.617 7.569 23.616 1.00 92.06 258 ARG A C 1
ATOM 2025 O O . ARG A 1 258 ? -14.170 8.681 23.865 1.00 92.06 258 ARG A O 1
ATOM 2032 N N . VAL A 1 259 ? -15.013 7.166 22.414 1.00 88.50 259 VAL A N 1
ATOM 2033 C CA . VAL A 1 259 ? -14.958 8.012 21.219 1.00 88.50 259 VAL A CA 1
ATOM 2034 C C . VAL A 1 259 ? -15.851 9.241 21.401 1.00 88.50 259 VAL A C 1
ATOM 2036 O O . VAL A 1 259 ? -17.041 9.109 21.707 1.00 88.50 259 VAL A O 1
ATOM 2039 N N . THR A 1 260 ? -15.288 10.437 21.233 1.00 89.69 260 THR A N 1
ATOM 2040 C CA . THR A 1 260 ? -16.036 11.698 21.338 1.00 89.69 260 THR A CA 1
ATOM 2041 C C . THR A 1 260 ? -16.625 12.119 19.992 1.00 89.69 260 THR A C 1
ATOM 2043 O O . THR A 1 260 ? -16.214 11.660 18.925 1.00 89.69 260 THR A O 1
ATOM 2046 N N . ARG A 1 261 ? -17.596 13.040 20.015 1.00 87.12 261 ARG A N 1
ATOM 2047 C CA . ARG A 1 261 ? -18.168 13.590 18.776 1.00 87.12 261 ARG A CA 1
ATOM 2048 C C . ARG A 1 261 ? -17.144 14.393 17.971 1.00 87.12 261 ARG A C 1
ATOM 2050 O O . ARG A 1 261 ? -17.183 14.370 16.748 1.00 87.12 261 ARG A O 1
ATOM 2057 N N . GLU A 1 262 ? -16.216 15.056 18.651 1.00 85.75 262 GLU A N 1
ATOM 2058 C CA . GLU A 1 262 ? -15.112 15.788 18.026 1.00 85.75 262 GLU A CA 1
ATOM 2059 C C . GLU A 1 262 ? -14.157 14.838 17.298 1.00 85.75 262 GLU A C 1
ATOM 2061 O O . GLU A 1 262 ? -13.787 15.108 16.161 1.00 85.75 262 GLU A O 1
ATOM 2066 N N . GLU A 1 263 ? -13.819 13.696 17.905 1.00 87.12 263 GLU A N 1
ATOM 2067 C CA . GLU A 1 263 ? -12.988 12.663 17.276 1.00 87.12 263 GLU A CA 1
ATOM 2068 C C . GLU A 1 263 ? -13.656 12.076 16.027 1.00 87.12 263 GLU A C 1
ATOM 2070 O O . GLU A 1 263 ? -12.996 11.896 15.005 1.00 87.12 263 GLU A O 1
ATOM 2075 N N . ILE A 1 264 ? -14.971 11.842 16.074 1.00 86.56 264 ILE A N 1
ATOM 2076 C CA . ILE A 1 264 ? -15.750 11.398 14.906 1.00 86.56 264 ILE A CA 1
ATOM 2077 C C . ILE A 1 264 ? -15.674 12.446 13.793 1.00 86.56 264 ILE A C 1
ATOM 2079 O O . ILE A 1 264 ? -15.267 12.123 12.679 1.00 86.56 264 ILE A O 1
ATOM 2083 N N . ASN A 1 265 ? -15.986 13.707 14.105 1.00 84.25 265 ASN A N 1
ATOM 2084 C CA . ASN A 1 265 ? -15.958 14.798 13.129 1.00 84.25 265 ASN A CA 1
ATOM 2085 C C . ASN A 1 265 ? -14.554 14.987 12.521 1.00 84.25 265 ASN A C 1
ATOM 2087 O O . ASN A 1 265 ? -14.417 15.232 11.321 1.00 84.25 265 ASN A O 1
ATOM 2091 N N . LEU A 1 266 ? -13.497 14.845 13.328 1.00 82.88 266 LEU A N 1
ATOM 2092 C CA . LEU A 1 266 ? -12.110 14.900 12.861 1.00 82.88 266 LEU A CA 1
ATOM 2093 C C . LEU A 1 266 ? -11.831 13.787 11.849 1.00 82.88 266 LEU A C 1
ATOM 2095 O O . LEU A 1 266 ? -11.392 14.074 10.734 1.00 82.88 266 LEU A O 1
ATOM 2099 N N . VAL A 1 267 ? -12.143 12.537 12.195 1.00 80.75 267 VAL A N 1
ATOM 2100 C CA . VAL A 1 267 ? -11.933 11.381 11.310 1.00 80.75 267 VAL A CA 1
ATOM 2101 C C . VAL A 1 267 ? -12.786 11.472 10.039 1.00 80.75 267 VAL A C 1
ATOM 2103 O O . VAL A 1 267 ? -12.332 11.034 8.988 1.00 80.75 267 VAL A O 1
ATOM 2106 N N . GLU A 1 268 ? -13.969 12.087 10.085 1.00 78.12 268 GLU A N 1
ATOM 2107 C CA . GLU A 1 268 ? -14.820 12.331 8.908 1.00 78.12 268 GLU A CA 1
ATOM 2108 C C . GLU A 1 268 ? -14.323 13.477 8.009 1.00 78.12 268 GLU A C 1
ATOM 2110 O O . GLU A 1 268 ? -14.586 13.480 6.804 1.00 78.12 268 GLU A O 1
ATOM 2115 N N . SER A 1 269 ? -13.577 14.440 8.560 1.00 74.19 269 SER A N 1
ATOM 2116 C CA . SER A 1 269 ? -13.061 15.605 7.821 1.00 74.19 269 SER A CA 1
ATOM 2117 C C . SER A 1 269 ? -11.733 15.350 7.089 1.00 74.19 269 SER A C 1
ATOM 2119 O O . SER A 1 269 ? -11.468 15.934 6.031 1.00 74.19 269 SER A O 1
ATOM 2121 N N . LEU A 1 270 ? -10.901 14.442 7.610 1.00 66.94 270 LEU A N 1
ATOM 2122 C CA . LEU A 1 270 ? -9.603 14.065 7.030 1.00 66.94 270 LEU A CA 1
ATOM 2123 C C . LEU A 1 270 ? -9.696 13.420 5.624 1.00 66.94 270 LEU A C 1
ATOM 2125 O O . LEU A 1 270 ? -8.840 13.709 4.785 1.00 66.94 270 LEU A O 1
ATOM 2129 N N . PRO A 1 271 ? -10.716 12.599 5.303 1.00 55.09 271 PRO A N 1
ATOM 2130 C CA . PRO A 1 271 ? -10.915 12.010 3.983 1.00 55.09 271 PRO A CA 1
ATOM 2131 C C . PRO A 1 271 ? -11.305 13.001 2.889 1.00 55.09 271 PRO A C 1
ATOM 2133 O O . PRO A 1 271 ? -11.090 12.688 1.729 1.00 55.09 271 PRO A O 1
ATOM 2136 N N . CYS A 1 272 ? -11.895 14.156 3.212 1.00 42.88 272 CYS A N 1
ATOM 2137 C CA . CYS A 1 272 ? -12.519 15.040 2.216 1.00 42.88 272 CYS A CA 1
ATOM 2138 C C . CYS A 1 272 ? -11.629 16.217 1.780 1.00 42.88 272 CYS A C 1
ATOM 2140 O O . CYS A 1 272 ? -11.797 16.751 0.687 1.00 42.88 272 CYS A O 1
ATOM 2142 N N . SER A 1 273 ? -10.679 16.648 2.612 1.00 38.22 273 SER A N 1
ATOM 2143 C CA . SER A 1 273 ? -10.034 17.963 2.459 1.00 38.22 273 SER A CA 1
ATOM 2144 C C . SER A 1 273 ? -8.836 18.022 1.498 1.00 38.22 273 SER A C 1
ATOM 2146 O O . SER A 1 273 ? -8.367 19.118 1.199 1.00 38.22 273 SER A O 1
ATOM 2148 N N . ARG A 1 274 ? -8.336 16.887 0.980 1.00 37.56 274 ARG A N 1
ATOM 2149 C CA . ARG A 1 274 ? -7.074 16.847 0.204 1.00 37.56 274 ARG A CA 1
ATOM 2150 C C . ARG A 1 274 ? -7.090 16.085 -1.127 1.00 37.56 274 ARG A C 1
ATOM 2152 O O . ARG A 1 274 ? -6.051 16.011 -1.771 1.00 37.56 274 ARG A O 1
ATOM 2159 N N . TRP A 1 275 ? -8.236 15.570 -1.573 1.00 38.16 275 TRP A N 1
ATOM 2160 C CA . TRP A 1 275 ? -8.370 14.900 -2.878 1.00 38.16 275 TRP A CA 1
ATOM 2161 C C . TRP A 1 275 ? -8.910 15.881 -3.929 1.00 38.16 275 TRP A C 1
ATOM 2163 O O . TRP A 1 275 ? -10.060 15.776 -4.359 1.00 38.16 275 TRP A O 1
ATOM 2173 N N . ARG A 1 276 ? -8.109 16.884 -4.291 1.00 32.97 276 ARG A N 1
ATOM 2174 C CA . ARG A 1 276 ? -8.349 17.744 -5.458 1.00 32.97 276 ARG A CA 1
ATOM 2175 C C . ARG A 1 276 ? -7.165 17.671 -6.399 1.00 32.97 276 ARG A C 1
ATOM 2177 O O . ARG A 1 276 ? -6.031 17.641 -5.878 1.00 32.97 276 ARG A O 1
#

Sequence (276 aa):
MLQPVMCQFAGGATSPELWEAFKSLETKVQLEAPGVVADVLAARRPRLIVDVPNDPRVPTDWKRFGAAAILLVPLVRDDTVIGLVVLDTTAPTIDARQRRRASQLARAIMLAIDSPGSGREIRSRLRASETMLNVGRTIGSTLELQEVVRRITREAAQAVRADSAGIYLMTESRDRLLPYAAYHMPKEILDTIRRRPIILKHFQDLQTHWSADVPNDPVFQAPIFRQFPAKSLILAPLRAKDGVIGVLACAWWTRRHRVTREEINLVESLPCSRWR

Radius of gyration: 23.02 Å; chains: 1; bounding box: 56×33×67 Å

pLDDT: mean 74.71, std 14.54, range [32.97, 95.25]